Protein AF-A0A1Q9TJ85-F1 (afdb_monomer_lite)

Structure (mmCIF, N/CA/C/O backbone):
data_AF-A0A1Q9TJ85-F1
#
_entry.id   AF-A0A1Q9TJ85-F1
#
loop_
_atom_site.group_PDB
_atom_site.id
_atom_site.type_symbol
_atom_site.label_atom_id
_atom_site.label_alt_id
_atom_site.label_comp_id
_atom_site.label_asym_id
_atom_site.label_entity_id
_atom_site.label_seq_id
_atom_site.pdbx_PDB_ins_code
_atom_site.Cartn_x
_atom_site.Cartn_y
_atom_site.Cartn_z
_atom_site.occupancy
_atom_site.B_iso_or_equiv
_atom_site.auth_seq_id
_atom_site.auth_comp_id
_atom_site.auth_asym_id
_atom_site.auth_atom_id
_atom_site.pdbx_PDB_model_num
ATOM 1 N N . MET A 1 1 ? -17.520 15.013 -7.294 1.00 57.28 1 MET A N 1
ATOM 2 C CA . MET A 1 1 ? -16.166 15.296 -7.819 1.00 57.28 1 MET A CA 1
ATOM 3 C C . MET A 1 1 ? -16.151 15.372 -9.341 1.00 57.28 1 MET A C 1
ATOM 5 O O . MET A 1 1 ? -15.716 16.390 -9.848 1.00 57.28 1 MET A O 1
ATOM 9 N N . GLU A 1 2 ? -16.713 14.413 -10.081 1.00 50.91 2 GLU A N 1
ATOM 10 C CA . GLU A 1 2 ? -16.885 14.548 -11.546 1.00 50.91 2 GLU A CA 1
ATOM 11 C C . GLU A 1 2 ? -17.649 15.824 -11.951 1.00 50.91 2 GLU A C 1
ATOM 13 O O . GLU A 1 2 ? -17.238 16.549 -12.851 1.00 50.91 2 GLU A O 1
ATOM 18 N N . GLU A 1 3 ? -18.708 16.171 -11.211 1.00 53.41 3 GLU A N 1
ATOM 19 C CA . GLU A 1 3 ? -19.457 17.423 -11.408 1.00 53.41 3 GLU A CA 1
ATOM 20 C C . GLU A 1 3 ? -18.626 18.684 -11.096 1.00 53.41 3 GLU A C 1
ATOM 22 O O . GLU A 1 3 ? -18.855 19.736 -11.686 1.00 53.41 3 GLU A O 1
ATOM 27 N N . PHE A 1 4 ? -17.635 18.572 -10.205 1.00 60.12 4 PHE A N 1
ATOM 28 C CA . PHE A 1 4 ? -16.696 19.648 -9.878 1.00 60.12 4 PHE A CA 1
ATOM 29 C C . PHE A 1 4 ? -15.644 19.816 -10.989 1.00 60.12 4 PHE A C 1
ATOM 31 O O . PHE A 1 4 ? -15.415 20.923 -11.469 1.00 60.12 4 PHE A O 1
ATOM 38 N N . LEU A 1 5 ? -15.083 18.711 -11.484 1.00 60.88 5 LEU A N 1
ATOM 39 C CA . LEU A 1 5 ? -14.091 18.712 -12.565 1.00 60.88 5 LEU A CA 1
ATOM 40 C C . LEU A 1 5 ? -14.684 19.228 -13.888 1.00 60.88 5 LEU A C 1
ATOM 42 O O . LEU A 1 5 ? -14.043 20.001 -14.599 1.00 60.88 5 LEU A O 1
ATOM 46 N N . ALA A 1 6 ? -15.953 18.913 -14.162 1.00 58.97 6 ALA A N 1
ATOM 47 C CA . ALA A 1 6 ? -16.688 19.479 -15.291 1.00 58.97 6 ALA A CA 1
ATOM 48 C C . ALA A 1 6 ? -16.891 21.007 -15.181 1.00 58.97 6 ALA A C 1
ATOM 50 O O . ALA A 1 6 ? -16.936 21.696 -16.204 1.00 58.97 6 ALA A O 1
ATOM 51 N N . GLN A 1 7 ? -17.004 21.556 -13.963 1.00 54.91 7 GLN A N 1
ATOM 52 C CA . GLN A 1 7 ? -17.140 23.002 -13.727 1.00 54.91 7 GLN A CA 1
ATOM 53 C C . GLN A 1 7 ? -15.819 23.763 -13.917 1.00 54.91 7 GLN A C 1
ATOM 55 O O . GLN A 1 7 ? -15.848 24.889 -14.413 1.00 54.91 7 GLN A O 1
ATOM 60 N N . GLU A 1 8 ? -14.677 23.130 -13.640 1.00 59.59 8 GLU A N 1
ATOM 61 C CA . GLU A 1 8 ? -13.327 23.669 -13.898 1.00 59.59 8 GLU A CA 1
ATOM 62 C C . GLU A 1 8 ? -12.932 23.645 -15.393 1.00 59.59 8 GLU A C 1
ATOM 64 O O . GLU A 1 8 ? -11.823 24.015 -15.777 1.00 59.59 8 GLU A O 1
ATOM 69 N N . GLY A 1 9 ? -13.840 23.233 -16.287 1.00 57.03 9 GLY A N 1
ATOM 70 C CA . GLY A 1 9 ? -13.596 23.218 -17.732 1.00 57.03 9 GLY A CA 1
ATOM 71 C C . GLY A 1 9 ? -12.706 22.064 -18.205 1.00 57.03 9 GLY A C 1
ATOM 72 O O . GLY A 1 9 ? -12.261 22.069 -19.357 1.00 57.03 9 GLY A O 1
ATOM 73 N N . LEU A 1 10 ? -12.475 21.061 -17.354 1.00 63.91 10 LEU A N 1
ATOM 74 C CA . LEU A 1 10 ? -11.897 19.777 -17.738 1.00 63.91 10 LEU A CA 1
ATOM 75 C C . LEU A 1 10 ? -13.008 18.949 -18.399 1.00 63.91 10 LEU A C 1
ATOM 77 O O . LEU A 1 10 ? -13.763 18.244 -17.744 1.00 63.91 10 LEU A O 1
ATOM 81 N N . ALA A 1 11 ? -13.159 19.107 -19.716 1.00 57.50 11 ALA A N 1
ATOM 82 C CA . ALA A 1 11 ? -14.173 18.406 -20.513 1.00 57.50 11 ALA A CA 1
ATOM 83 C C . ALA A 1 11 ? -13.797 16.948 -20.855 1.00 57.50 11 ALA A C 1
ATOM 85 O O . ALA A 1 11 ? -14.524 16.289 -21.599 1.00 57.50 11 ALA A O 1
ATOM 86 N N . GLU A 1 12 ? -12.646 16.481 -20.372 1.00 70.12 12 GLU A N 1
ATOM 87 C CA . GLU A 1 12 ? -12.143 15.121 -20.562 1.00 70.12 12 GLU A CA 1
ATOM 88 C C . GLU A 1 12 ? -12.640 14.207 -19.435 1.00 70.12 12 GLU A C 1
ATOM 90 O O . GLU A 1 12 ? -12.851 14.652 -18.307 1.00 70.12 12 GLU A O 1
ATOM 95 N N . GLU A 1 13 ? -12.844 12.929 -19.752 1.00 81.19 13 GLU A N 1
ATOM 96 C CA . GLU A 1 13 ? -13.260 11.919 -18.780 1.00 81.19 13 GLU A CA 1
ATOM 97 C C . GLU A 1 13 ? -12.098 11.588 -17.838 1.00 81.19 13 GLU A C 1
ATOM 99 O O . GLU A 1 13 ? -10.958 11.393 -18.267 1.00 81.19 13 GLU A O 1
ATOM 104 N N . VAL A 1 14 ? -12.388 11.547 -16.540 1.00 85.69 14 VAL A N 1
ATOM 105 C CA . VAL A 1 14 ? -11.409 11.184 -15.516 1.00 85.69 14 VAL A CA 1
ATOM 106 C C . VAL A 1 14 ? -11.247 9.672 -15.539 1.00 85.69 14 VAL A C 1
ATOM 108 O O . VAL A 1 14 ? -12.204 8.939 -15.309 1.00 85.69 14 VAL A O 1
ATOM 111 N N . ARG A 1 15 ? -10.029 9.201 -15.798 1.00 89.19 15 ARG A N 1
ATOM 112 C CA . ARG A 1 15 ? -9.692 7.771 -15.830 1.00 89.19 15 ARG A CA 1
ATOM 113 C C . ARG A 1 15 ? -9.386 7.194 -14.458 1.00 89.19 15 ARG A C 1
ATOM 115 O O . ARG A 1 15 ? -9.497 5.988 -14.273 1.00 89.19 15 ARG A O 1
ATOM 122 N N . GLY A 1 16 ? -8.973 8.037 -13.520 1.00 88.44 16 GLY A N 1
ATOM 123 C CA . GLY A 1 16 ? -8.616 7.608 -12.177 1.00 88.44 16 GLY A CA 1
ATOM 124 C C . GLY A 1 16 ? -8.291 8.778 -11.266 1.00 88.44 16 GLY A C 1
ATOM 125 O O . GLY A 1 16 ? -8.032 9.894 -11.723 1.00 88.44 16 GLY A O 1
ATOM 126 N N . LEU A 1 17 ? -8.311 8.498 -9.970 1.00 89.94 17 LEU A N 1
ATOM 127 C CA . LEU A 1 17 ? -7.965 9.429 -8.909 1.00 89.94 17 LEU A CA 1
ATOM 128 C C . LEU A 1 17 ? -6.962 8.739 -7.993 1.00 89.94 17 LEU A C 1
ATOM 130 O O . LEU A 1 17 ? -7.206 7.618 -7.559 1.00 89.94 17 LEU A O 1
ATOM 134 N N . LEU A 1 18 ? -5.840 9.398 -7.723 1.00 91.12 18 LEU A N 1
ATOM 135 C CA . LEU A 1 18 ? -4.752 8.843 -6.927 1.00 91.12 18 LEU A CA 1
ATOM 136 C C . LEU A 1 18 ? -4.413 9.794 -5.772 1.00 91.12 18 LEU A C 1
ATOM 138 O O . LEU A 1 18 ? -4.144 10.975 -6.020 1.00 91.12 18 LEU A O 1
ATOM 142 N N . PRO A 1 19 ? -4.432 9.321 -4.515 1.00 91.44 19 PRO A N 1
ATOM 143 C CA . PRO A 1 19 ? -4.027 10.120 -3.364 1.00 91.44 19 PRO A CA 1
ATOM 144 C C . PRO A 1 19 ? -2.510 10.352 -3.369 1.00 91.44 19 PRO A C 1
ATOM 146 O O . PRO A 1 19 ? -1.731 9.516 -3.823 1.00 91.44 19 PRO A O 1
ATOM 149 N N . THR A 1 20 ? -2.082 11.500 -2.849 1.00 92.56 20 THR A N 1
ATOM 150 C CA . THR A 1 20 ? -0.675 11.901 -2.704 1.00 92.56 20 THR A CA 1
ATOM 151 C C . THR A 1 20 ? -0.479 12.649 -1.386 1.00 92.56 20 THR A C 1
ATOM 153 O O . THR A 1 20 ? -1.444 13.120 -0.782 1.00 92.56 20 THR A O 1
ATOM 156 N N . GLY A 1 21 ? 0.772 12.892 -0.989 1.00 89.00 21 GLY A N 1
ATOM 157 C CA . GLY A 1 21 ? 1.069 13.711 0.192 1.00 89.00 21 GLY A CA 1
ATOM 158 C C . GLY A 1 21 ? 0.683 15.186 0.058 1.00 89.00 21 GLY A C 1
ATOM 159 O O . GLY A 1 21 ? 0.628 15.896 1.059 1.00 89.00 21 GLY A O 1
ATOM 160 N N . ALA A 1 22 ? 0.396 15.661 -1.158 1.00 90.62 22 ALA A N 1
ATOM 161 C CA . ALA A 1 22 ? -0.013 17.040 -1.425 1.00 90.62 22 ALA A CA 1
ATOM 162 C C . ALA A 1 22 ? -1.533 17.210 -1.623 1.00 90.62 22 ALA A C 1
ATOM 164 O O . ALA A 1 22 ? -2.016 18.342 -1.718 1.00 90.62 22 ALA A O 1
ATOM 165 N N . GLY A 1 23 ? -2.292 16.113 -1.674 1.00 90.69 23 GLY A N 1
ATOM 166 C CA . GLY A 1 23 ? -3.711 16.113 -2.020 1.00 90.69 23 GLY A CA 1
ATOM 167 C C . GLY A 1 23 ? -4.052 14.980 -2.979 1.00 90.69 23 GLY A C 1
ATOM 168 O O . GLY A 1 23 ? -3.617 13.848 -2.783 1.00 90.69 23 GLY A O 1
ATOM 169 N N . LEU A 1 24 ? -4.818 15.274 -4.024 1.00 92.12 24 LEU A N 1
ATOM 170 C CA . LEU A 1 24 ? -5.310 14.280 -4.976 1.00 92.12 24 LEU A CA 1
ATOM 171 C C . LEU A 1 24 ? -4.830 14.595 -6.387 1.00 92.12 24 LEU A C 1
ATOM 173 O O . LEU A 1 24 ? -4.777 15.752 -6.800 1.00 92.12 24 LEU A O 1
ATOM 177 N N . VAL A 1 25 ? -4.560 13.551 -7.154 1.00 93.69 25 VAL A N 1
ATOM 178 C CA . VAL A 1 25 ? -4.231 13.643 -8.568 1.00 93.69 25 VAL A CA 1
ATOM 179 C C . VAL A 1 25 ? -5.318 12.982 -9.404 1.00 93.69 25 VAL A C 1
ATOM 181 O O . VAL A 1 25 ? -5.643 11.817 -9.200 1.00 93.69 25 VAL A O 1
ATOM 184 N N . ALA A 1 26 ? -5.853 13.722 -10.371 1.00 93.12 26 ALA A N 1
ATOM 185 C CA . ALA A 1 26 ? -6.772 13.221 -11.380 1.00 93.12 26 ALA A CA 1
ATOM 186 C C . ALA A 1 26 ? -6.033 12.867 -12.674 1.00 93.12 26 ALA A C 1
ATOM 188 O O . ALA A 1 26 ? -5.272 13.676 -13.220 1.00 93.12 26 ALA A O 1
ATOM 189 N N . LEU A 1 27 ? -6.286 11.654 -13.162 1.00 93.25 27 LEU A N 1
ATOM 190 C CA . LEU A 1 27 ? -5.728 11.111 -14.392 1.00 93.25 27 LEU A CA 1
ATOM 191 C C . LEU A 1 27 ? -6.700 11.304 -15.560 1.00 93.25 27 LEU A C 1
ATOM 193 O O . LEU A 1 27 ? -7.864 10.919 -15.479 1.00 93.25 27 LEU A O 1
ATOM 197 N N . PHE A 1 28 ? -6.184 11.831 -16.664 1.00 93.00 28 PHE A N 1
ATOM 198 C CA . PHE A 1 28 ? -6.848 11.936 -17.961 1.00 93.00 28 PHE A CA 1
ATOM 199 C C . PHE A 1 28 ? -5.997 11.241 -19.034 1.00 93.00 28 PHE A C 1
ATOM 201 O O . PHE A 1 28 ? -4.861 10.850 -18.769 1.00 93.00 28 PHE A O 1
ATOM 208 N N . ASP A 1 29 ? -6.513 11.131 -20.261 1.00 91.81 29 ASP A N 1
ATOM 209 C CA . ASP A 1 29 ? -5.808 10.456 -21.361 1.00 91.81 29 ASP A CA 1
ATOM 210 C C . ASP A 1 29 ? -4.413 11.030 -21.643 1.00 91.81 29 ASP A C 1
ATOM 212 O O . ASP A 1 29 ? -3.491 10.273 -21.907 1.00 91.81 29 ASP A O 1
ATOM 216 N N . GLU A 1 30 ? -4.221 12.349 -21.586 1.00 93.06 30 GLU A N 1
ATOM 217 C CA . GLU A 1 30 ? -2.942 12.993 -21.950 1.00 93.06 30 GLU A CA 1
ATOM 218 C C . GLU A 1 30 ? -2.428 13.966 -20.878 1.00 93.06 30 GLU A C 1
ATOM 220 O O . GLU A 1 30 ? -1.513 14.767 -21.109 1.00 93.06 30 GLU A O 1
ATOM 225 N N . GLN A 1 31 ? -3.047 13.970 -19.700 1.00 94.44 31 GLN A N 1
ATOM 226 C CA . GLN A 1 31 ? -2.675 14.895 -18.642 1.00 94.44 31 GLN A CA 1
ATOM 227 C C . GLN A 1 31 ? -2.971 14.356 -17.250 1.00 94.44 31 GLN A C 1
ATOM 229 O O . GLN A 1 31 ? -3.840 13.516 -17.033 1.00 94.44 31 GLN A O 1
ATOM 234 N N . VAL A 1 32 ? -2.231 14.912 -16.304 1.00 95.00 32 VAL A N 1
ATOM 235 C CA . VAL A 1 32 ? -2.365 14.685 -14.875 1.00 95.00 32 VAL A CA 1
ATOM 236 C C . VAL A 1 32 ? -2.609 16.042 -14.230 1.00 95.00 32 VAL A C 1
ATOM 238 O O . VAL A 1 32 ? -1.867 16.993 -14.498 1.00 95.00 32 VAL A O 1
ATOM 241 N N . VAL A 1 33 ? -3.656 16.153 -13.416 1.00 94.81 33 VAL A N 1
ATOM 242 C CA . VAL A 1 33 ? -4.046 17.404 -12.750 1.00 94.81 33 VAL A CA 1
ATOM 243 C C . VAL A 1 33 ? -4.087 17.176 -11.247 1.00 94.81 33 VAL A C 1
ATOM 245 O O . VAL A 1 33 ? -4.708 16.221 -10.793 1.00 94.81 33 VAL A O 1
ATOM 248 N N . SER A 1 34 ? -3.427 18.040 -10.483 1.00 95.00 34 SER A N 1
ATOM 249 C CA . SER A 1 34 ? -3.374 17.949 -9.024 1.00 95.00 34 SER A CA 1
ATOM 250 C C . SER A 1 34 ? -4.284 18.970 -8.359 1.00 95.00 34 SER A C 1
ATOM 252 O O . SER A 1 34 ? -4.386 20.114 -8.807 1.00 95.00 34 SER A O 1
ATOM 254 N N . PHE A 1 35 ? -4.900 18.548 -7.261 1.00 92.00 35 PHE A N 1
ATOM 255 C CA . PHE A 1 35 ? -5.757 19.335 -6.389 1.00 92.00 35 PHE A CA 1
ATOM 256 C C . PHE A 1 35 ? -5.213 19.259 -4.965 1.00 92.00 35 PHE A C 1
ATOM 258 O O . PHE A 1 35 ? -4.855 18.181 -4.482 1.00 92.00 35 PHE A O 1
ATOM 265 N N . GLY A 1 36 ? -5.141 20.404 -4.289 1.00 88.00 36 GLY A N 1
ATOM 266 C CA . GLY A 1 36 ? -4.641 20.460 -2.918 1.00 88.00 36 GLY A CA 1
ATOM 267 C C . GLY A 1 36 ? -5.590 19.775 -1.931 1.00 88.00 36 GLY A C 1
ATOM 268 O O . GLY A 1 36 ? -6.803 19.805 -2.102 1.00 88.00 36 GLY A O 1
ATOM 269 N N . ALA A 1 37 ? -5.060 19.217 -0.841 1.00 79.25 37 ALA A N 1
ATOM 270 C CA . ALA A 1 37 ? -5.896 18.599 0.199 1.00 79.25 37 ALA A CA 1
ATOM 271 C C . ALA A 1 37 ? -6.905 19.580 0.840 1.00 79.25 37 ALA A C 1
ATOM 273 O O . ALA A 1 37 ? -7.995 19.185 1.243 1.00 79.25 37 ALA A O 1
ATOM 274 N N . GLU A 1 38 ? -6.543 20.865 0.923 1.00 79.31 38 GLU A N 1
ATOM 275 C CA . GLU A 1 38 ? -7.362 21.918 1.544 1.00 79.31 38 GLU A CA 1
ATOM 276 C C . GLU A 1 38 ? -8.112 22.796 0.531 1.00 79.31 38 GLU A C 1
ATOM 278 O O . GLU A 1 38 ? -8.911 23.648 0.922 1.00 79.31 38 GLU A O 1
ATOM 283 N N . SER A 1 39 ? -7.844 22.632 -0.767 1.00 75.94 39 SER A N 1
ATOM 284 C CA . SER A 1 39 ? -8.410 23.476 -1.816 1.00 75.94 39 SER A CA 1
ATOM 285 C C . SER A 1 39 ? -8.873 22.629 -2.984 1.00 75.94 39 SER A C 1
ATOM 287 O O . SER A 1 39 ? -8.112 21.848 -3.543 1.00 75.94 39 SER A O 1
ATOM 289 N N . SER A 1 40 ? -10.111 22.855 -3.407 1.00 75.62 40 SER A N 1
ATOM 290 C CA . SER A 1 40 ? -10.624 22.268 -4.637 1.00 75.62 40 SER A CA 1
ATOM 291 C C . SER A 1 40 ? -10.019 22.914 -5.893 1.00 75.62 40 SER A C 1
ATOM 293 O O . SER A 1 40 ? -10.283 22.451 -6.990 1.00 75.62 40 SER A O 1
ATOM 295 N N . GLU A 1 41 ? -9.225 23.980 -5.777 1.00 85.50 41 GLU A N 1
ATOM 296 C CA . GLU A 1 41 ? -8.590 24.628 -6.930 1.00 85.50 41 GLU A CA 1
ATOM 297 C C . GLU A 1 41 ? -7.447 23.773 -7.513 1.00 85.50 41 GLU A C 1
ATOM 299 O O . GLU A 1 41 ? -6.713 23.108 -6.776 1.00 85.50 41 GLU A O 1
ATOM 304 N N . GLU A 1 42 ? -7.277 23.818 -8.843 1.00 91.31 42 GLU A N 1
ATOM 305 C CA . GLU A 1 42 ? -6.131 23.203 -9.531 1.00 91.31 42 GLU A CA 1
ATOM 306 C C . GLU A 1 42 ? -4.820 23.757 -8.951 1.00 91.31 42 GLU A C 1
ATOM 308 O O . GLU A 1 42 ? -4.539 24.955 -9.034 1.00 91.31 42 GLU A O 1
ATOM 313 N N . ALA A 1 43 ? -3.999 22.871 -8.387 1.00 93.12 43 ALA A N 1
ATOM 314 C CA . ALA A 1 43 ? -2.681 23.209 -7.867 1.00 93.12 43 ALA A CA 1
ATOM 315 C C . ALA A 1 43 ? -1.641 23.255 -8.994 1.00 93.12 43 ALA A C 1
ATOM 317 O O . ALA A 1 43 ? -0.865 24.208 -9.102 1.00 93.12 43 ALA A O 1
ATOM 318 N N . TRP A 1 44 ? -1.629 22.226 -9.845 1.00 95.94 44 TRP A N 1
ATOM 319 C CA . TRP A 1 44 ? -0.752 22.137 -11.009 1.00 95.94 44 TRP A CA 1
ATOM 320 C C . TRP A 1 44 ? -1.274 21.132 -12.039 1.00 95.94 44 TRP A C 1
ATOM 322 O O . TRP A 1 44 ? -2.145 20.305 -11.765 1.00 95.94 44 TRP A O 1
ATOM 332 N N . ARG A 1 45 ? -0.681 21.187 -13.234 1.00 95.31 45 ARG A N 1
ATOM 333 C CA . ARG A 1 45 ? -0.986 20.305 -14.361 1.00 95.31 45 ARG A CA 1
ATOM 334 C C . ARG A 1 45 ? 0.273 19.869 -15.090 1.00 95.31 45 ARG A C 1
ATOM 336 O O . ARG A 1 45 ? 1.110 20.698 -15.449 1.00 95.31 45 ARG A O 1
ATOM 343 N N . PHE A 1 46 ? 0.333 18.584 -15.409 1.00 96.06 46 PHE A N 1
ATOM 344 C CA . PHE A 1 46 ? 1.307 17.995 -16.317 1.00 96.06 46 PHE A CA 1
ATOM 345 C C . PHE A 1 46 ? 0.596 17.485 -17.571 1.00 96.06 46 PHE A C 1
ATOM 347 O O . PHE A 1 46 ? -0.406 16.785 -17.474 1.00 96.06 46 PHE A O 1
ATOM 354 N N . ARG A 1 47 ? 1.115 17.826 -18.754 1.00 95.25 47 ARG A N 1
ATOM 355 C CA . ARG A 1 47 ? 0.630 17.303 -20.038 1.00 95.25 47 ARG A CA 1
ATOM 356 C C . ARG A 1 47 ? 1.729 16.460 -20.670 1.00 95.25 47 ARG A C 1
ATOM 358 O O . ARG A 1 47 ? 2.828 16.971 -20.901 1.00 95.25 47 ARG A O 1
ATOM 365 N N . SER A 1 48 ? 1.433 15.193 -20.933 1.00 92.62 48 SER A N 1
ATOM 366 C CA . SER A 1 48 ? 2.343 14.282 -21.624 1.00 92.62 48 SER A CA 1
ATOM 367 C C . SER A 1 48 ? 2.375 14.584 -23.124 1.00 92.62 48 SER A C 1
ATOM 369 O O . SER A 1 48 ? 1.548 15.312 -23.671 1.00 92.62 48 SER A O 1
ATOM 371 N N . ASN A 1 49 ? 3.366 14.020 -23.817 1.00 89.69 49 ASN A N 1
ATOM 372 C CA . ASN A 1 49 ? 3.484 14.132 -25.276 1.00 89.69 49 ASN A CA 1
ATOM 373 C C . ASN A 1 49 ? 2.700 13.035 -26.028 1.00 89.69 49 ASN A C 1
ATOM 375 O O . ASN A 1 49 ? 2.945 12.812 -27.214 1.00 89.69 49 ASN A O 1
ATOM 379 N N . GLY A 1 50 ? 1.814 12.322 -25.335 1.00 89.94 50 GLY A N 1
ATOM 380 C CA . GLY A 1 50 ? 1.017 11.214 -25.854 1.00 89.94 50 GLY A CA 1
ATOM 381 C C . GLY A 1 50 ? 0.154 10.590 -24.758 1.00 89.94 50 GLY A C 1
ATOM 382 O O . GLY A 1 50 ? 0.161 11.085 -23.629 1.00 89.94 50 GLY A O 1
ATOM 383 N N . GLU A 1 51 ? -0.567 9.519 -25.084 1.00 91.56 51 GLU A N 1
ATOM 384 C CA . GLU A 1 51 ? -1.512 8.882 -24.160 1.00 91.56 51 GLU A CA 1
ATOM 385 C C . GLU A 1 51 ? -0.787 8.334 -22.925 1.00 91.56 51 GLU A C 1
ATOM 387 O O . GLU A 1 51 ? 0.203 7.609 -23.047 1.00 91.56 51 GLU A O 1
ATOM 392 N N . ILE A 1 52 ? -1.274 8.677 -21.737 1.00 92.75 52 ILE A N 1
ATOM 393 C CA . ILE A 1 52 ? -0.826 8.125 -20.467 1.00 92.75 52 ILE A CA 1
ATOM 394 C C . ILE A 1 52 ? -1.335 6.692 -20.379 1.00 92.75 52 ILE A C 1
ATOM 396 O O . ILE A 1 52 ? -2.537 6.433 -20.327 1.00 92.75 52 ILE A O 1
ATOM 400 N N . SER A 1 53 ? -0.396 5.754 -20.374 1.00 90.19 53 SER A N 1
ATOM 401 C CA . SER A 1 53 ? -0.697 4.332 -20.283 1.00 90.19 53 SER A CA 1
ATOM 402 C C . SER A 1 53 ? -0.908 3.890 -18.843 1.00 90.19 53 SER A C 1
ATOM 404 O O . SER A 1 53 ? -1.743 3.022 -18.603 1.00 90.19 53 SER A O 1
ATOM 406 N N . ASP A 1 54 ? -0.144 4.460 -17.909 1.00 91.00 54 ASP A N 1
ATOM 407 C CA . ASP A 1 54 ? -0.135 4.035 -16.512 1.00 91.00 54 ASP A CA 1
ATOM 408 C C . ASP A 1 54 ? 0.464 5.117 -15.591 1.00 91.00 54 ASP A C 1
ATOM 410 O O . ASP A 1 54 ? 1.291 5.933 -16.024 1.00 91.00 54 ASP A O 1
ATOM 414 N N . VAL A 1 55 ? 0.049 5.125 -14.322 1.00 92.69 55 VAL A N 1
ATOM 415 C CA . VAL A 1 55 ? 0.515 6.059 -13.286 1.00 92.69 55 VAL A CA 1
ATOM 416 C C . VAL A 1 55 ? 0.674 5.338 -11.950 1.00 92.69 55 VAL A C 1
ATOM 418 O O . VAL A 1 55 ? -0.210 4.605 -11.526 1.00 92.69 55 VAL A O 1
ATOM 421 N N . SER A 1 56 ? 1.773 5.614 -11.249 1.00 91.88 56 SER A N 1
ATOM 422 C CA . SER A 1 56 ? 2.014 5.151 -9.878 1.00 91.88 56 SER A CA 1
ATOM 423 C C . SER A 1 56 ? 2.397 6.325 -8.986 1.00 91.88 56 SER A C 1
ATOM 425 O O . SER A 1 56 ? 3.151 7.206 -9.396 1.00 91.88 56 SER A O 1
ATOM 427 N N . VAL A 1 57 ? 1.917 6.316 -7.745 1.00 92.00 57 VAL A N 1
ATOM 428 C CA . VAL A 1 57 ? 2.369 7.232 -6.688 1.00 92.00 57 VAL A CA 1
ATOM 429 C C . VAL A 1 57 ? 3.356 6.488 -5.789 1.00 92.00 57 VAL A C 1
ATOM 431 O O . VAL A 1 57 ? 3.170 5.300 -5.530 1.00 92.00 57 VAL A O 1
ATOM 434 N N . SER A 1 58 ? 4.426 7.149 -5.342 1.00 91.56 58 SER A N 1
ATOM 435 C CA . SER A 1 58 ? 5.346 6.561 -4.363 1.00 91.56 58 SER A CA 1
ATOM 436 C C . SER A 1 58 ? 4.652 6.336 -3.019 1.00 91.56 58 SER A C 1
ATOM 438 O O . SER A 1 58 ? 3.720 7.048 -2.661 1.00 91.56 58 SER A O 1
ATOM 440 N N . SER A 1 59 ? 5.124 5.373 -2.225 1.00 89.25 59 SER A N 1
ATOM 441 C CA . SER A 1 59 ? 4.491 5.045 -0.935 1.00 89.25 59 SER A CA 1
ATOM 442 C C . SER A 1 59 ? 4.463 6.201 0.073 1.00 89.25 59 SER A C 1
ATOM 444 O O . SER A 1 59 ? 3.645 6.204 0.985 1.00 89.25 59 SER A O 1
ATOM 446 N N . ASP A 1 60 ? 5.398 7.148 -0.049 1.00 89.75 60 ASP A N 1
ATOM 447 C CA . ASP A 1 60 ? 5.448 8.381 0.747 1.00 89.75 60 ASP A CA 1
ATOM 448 C C . ASP A 1 60 ? 4.574 9.507 0.165 1.00 89.75 60 ASP A C 1
ATOM 450 O O . ASP A 1 60 ? 4.431 10.562 0.776 1.00 89.75 60 ASP A O 1
ATOM 454 N N . GLY A 1 61 ? 3.969 9.296 -1.006 1.00 91.69 61 GLY A N 1
ATOM 455 C CA . GLY A 1 61 ? 3.116 10.261 -1.690 1.00 91.69 61 GLY A CA 1
ATOM 456 C C . GLY A 1 61 ? 3.844 11.497 -2.214 1.00 91.69 61 GLY A C 1
ATOM 457 O O . GLY A 1 61 ? 3.173 12.435 -2.643 1.00 91.69 61 GLY A O 1
ATOM 458 N N . GLU A 1 62 ? 5.180 11.540 -2.165 1.00 93.38 62 GLU A N 1
ATOM 459 C CA . GLU A 1 62 ? 5.965 12.716 -2.563 1.00 93.38 62 GLU A CA 1
ATOM 460 C C . GLU A 1 62 ? 6.210 12.783 -4.074 1.00 93.38 62 GLU A C 1
ATOM 462 O O . GLU A 1 62 ? 6.452 13.868 -4.612 1.00 93.38 62 GLU A O 1
ATOM 467 N N . THR A 1 63 ? 6.143 11.647 -4.771 1.00 94.38 63 THR A N 1
ATOM 468 C CA . THR A 1 63 ? 6.436 11.564 -6.204 1.00 94.38 63 THR A CA 1
ATOM 469 C C . THR A 1 63 ? 5.405 10.749 -6.973 1.00 94.38 63 THR A C 1
ATOM 471 O O . THR A 1 63 ? 4.760 9.848 -6.438 1.00 94.38 63 THR A O 1
ATOM 474 N N . ILE A 1 64 ? 5.249 11.084 -8.253 1.00 95.00 64 ILE A N 1
ATOM 475 C CA . ILE A 1 64 ? 4.304 10.441 -9.168 1.00 95.00 64 ILE A CA 1
ATOM 476 C C . ILE A 1 64 ? 5.067 10.018 -10.417 1.00 95.00 64 ILE A C 1
ATOM 478 O O . ILE A 1 64 ? 5.659 10.862 -11.089 1.00 95.00 64 ILE A O 1
ATOM 482 N N . LEU A 1 65 ? 5.037 8.733 -10.753 1.00 94.75 65 LEU A N 1
ATOM 483 C CA . LEU A 1 65 ? 5.578 8.197 -11.994 1.00 94.75 65 LEU A CA 1
ATOM 484 C C . LEU A 1 65 ? 4.465 8.106 -13.027 1.00 94.75 65 LEU A C 1
ATOM 486 O O . LEU A 1 65 ? 3.494 7.380 -12.845 1.00 94.75 65 LEU A O 1
ATOM 490 N N . VAL A 1 66 ? 4.638 8.830 -14.124 1.00 94.69 66 VAL A N 1
ATOM 491 C CA . VAL A 1 66 ? 3.729 8.835 -15.268 1.00 94.69 66 VAL A CA 1
ATOM 492 C C . VAL A 1 66 ? 4.413 8.138 -16.433 1.00 94.69 66 VAL A C 1
ATOM 494 O O . VAL A 1 66 ? 5.479 8.576 -16.877 1.00 94.69 66 VAL A O 1
ATOM 497 N N . GLN A 1 67 ? 3.788 7.086 -16.956 1.00 93.00 67 GLN A N 1
ATOM 498 C CA . GLN A 1 67 ? 4.198 6.421 -18.188 1.00 93.00 67 GLN A CA 1
ATOM 499 C C . GLN A 1 67 ? 3.247 6.806 -19.320 1.00 93.00 67 GLN A C 1
ATOM 501 O O . GLN A 1 67 ? 2.030 6.772 -19.164 1.00 93.00 67 GLN A O 1
ATOM 506 N N . TYR A 1 68 ? 3.797 7.184 -20.470 1.00 92.44 68 TYR A N 1
ATOM 507 C CA . TYR A 1 68 ? 3.005 7.605 -21.623 1.00 92.44 68 TYR A CA 1
ATOM 508 C C . TYR A 1 68 ? 3.592 7.096 -22.936 1.00 92.44 68 TYR A C 1
ATOM 510 O O . TYR A 1 68 ? 4.807 6.975 -23.088 1.00 92.44 68 TYR A O 1
ATOM 518 N N . VAL A 1 69 ? 2.732 6.820 -23.911 1.00 90.25 69 VAL A N 1
ATOM 519 C CA . VAL A 1 69 ? 3.100 6.294 -25.227 1.00 90.25 69 VAL A CA 1
ATOM 520 C C . VAL A 1 69 ? 3.076 7.417 -26.257 1.00 90.25 69 VAL A C 1
ATOM 522 O O . VAL A 1 69 ? 2.088 8.123 -26.429 1.00 90.25 69 VAL A O 1
ATOM 525 N N . MET A 1 70 ? 4.180 7.572 -26.982 1.00 86.31 70 MET A N 1
ATOM 526 C CA . MET A 1 70 ? 4.312 8.499 -28.101 1.00 86.31 70 MET A CA 1
ATOM 527 C C . MET A 1 70 ? 4.318 7.711 -29.413 1.00 86.31 70 MET A C 1
ATOM 529 O O . MET A 1 70 ? 5.312 7.067 -29.764 1.00 86.31 70 MET A O 1
ATOM 533 N N . GLY A 1 71 ? 3.220 7.792 -30.162 1.00 76.12 71 GLY A N 1
ATOM 534 C CA . GLY A 1 71 ? 3.106 7.151 -31.471 1.00 76.12 71 GLY A CA 1
ATOM 535 C C . GLY A 1 71 ? 3.874 7.914 -32.554 1.00 76.12 71 GLY A C 1
ATOM 536 O O . GLY A 1 71 ? 3.534 9.050 -32.887 1.00 76.12 71 GLY A O 1
ATOM 537 N N . PHE A 1 72 ? 4.876 7.279 -33.171 1.00 68.31 72 PHE A N 1
ATOM 538 C CA . PHE A 1 72 ? 5.615 7.821 -34.322 1.00 68.31 72 PHE A CA 1
ATOM 539 C C . PHE A 1 72 ? 5.453 6.938 -35.572 1.00 68.31 72 PHE A C 1
ATOM 541 O O . PHE A 1 72 ? 6.420 6.587 -36.252 1.00 68.31 72 PHE A O 1
ATOM 548 N N . GLY A 1 73 ? 4.211 6.589 -35.919 1.00 71.06 73 GLY A N 1
ATOM 549 C CA . GLY A 1 73 ? 3.918 5.756 -37.088 1.00 71.06 73 GLY A CA 1
ATOM 550 C C . GLY A 1 73 ? 4.177 4.270 -36.801 1.00 71.06 73 GLY A C 1
ATOM 551 O O . GLY A 1 73 ? 3.531 3.739 -35.911 1.00 71.06 73 GLY A O 1
ATOM 552 N N . PRO A 1 74 ? 5.059 3.559 -37.535 1.00 70.88 74 PRO A N 1
ATOM 553 C CA . PRO A 1 74 ? 5.305 2.128 -37.311 1.00 70.88 74 PRO A CA 1
ATOM 554 C C . PRO A 1 74 ? 6.209 1.826 -36.101 1.00 70.88 74 PRO A C 1
ATOM 556 O O . PRO A 1 74 ? 6.578 0.669 -35.902 1.00 70.88 74 PRO A O 1
ATOM 559 N N . TRP A 1 75 ? 6.619 2.847 -35.343 1.00 72.62 75 TRP A N 1
ATOM 560 C CA . TRP A 1 75 ? 7.460 2.705 -34.159 1.00 72.62 75 TRP A CA 1
ATOM 561 C C . TRP A 1 75 ? 6.821 3.429 -32.986 1.00 72.62 75 TRP A C 1
ATOM 563 O O . TRP A 1 75 ? 6.568 4.635 -33.068 1.00 72.62 75 TRP A O 1
ATOM 573 N N . ASP A 1 76 ? 6.646 2.699 -31.894 1.00 79.75 76 ASP A N 1
ATOM 574 C CA . ASP A 1 76 ? 6.237 3.268 -30.623 1.00 79.75 76 ASP A CA 1
ATOM 575 C C . ASP A 1 76 ? 7.473 3.626 -29.793 1.00 79.75 76 ASP A C 1
ATOM 577 O O . ASP A 1 76 ? 8.517 2.955 -29.819 1.00 79.75 76 ASP A O 1
ATOM 581 N N . ARG A 1 77 ? 7.362 4.751 -29.095 1.00 85.75 77 ARG A N 1
ATOM 582 C CA . ARG A 1 77 ? 8.227 5.118 -27.980 1.00 85.75 77 ARG A CA 1
ATOM 583 C C . ARG A 1 77 ? 7.355 5.227 -26.750 1.00 85.75 77 ARG A C 1
ATOM 585 O O . ARG A 1 77 ? 6.213 5.667 -26.859 1.00 85.75 77 ARG A O 1
ATOM 592 N N . TYR A 1 78 ? 7.918 4.945 -25.592 1.00 87.94 78 TYR A N 1
ATOM 593 C CA . TYR A 1 78 ? 7.298 5.336 -24.337 1.00 87.94 78 TYR A CA 1
ATOM 594 C C . TYR A 1 78 ? 8.207 6.301 -23.591 1.00 87.94 78 TYR A C 1
ATOM 596 O O . TYR A 1 78 ? 9.434 6.247 -23.693 1.00 87.94 78 TYR A O 1
ATOM 604 N N . GLY A 1 79 ? 7.576 7.232 -22.897 1.00 89.75 79 GLY A N 1
ATOM 605 C CA . GLY A 1 79 ? 8.212 8.147 -21.976 1.00 89.75 79 GLY A CA 1
ATOM 606 C C . GLY A 1 79 ? 7.818 7.802 -20.552 1.00 89.75 79 GLY A C 1
ATOM 607 O O . GLY A 1 79 ? 6.718 7.314 -20.293 1.00 89.75 79 GLY A O 1
ATOM 608 N N . MET A 1 80 ? 8.733 8.071 -19.636 1.00 92.06 80 MET A N 1
ATOM 609 C CA . MET A 1 80 ? 8.495 8.059 -18.203 1.00 92.06 80 MET A CA 1
ATOM 610 C C . MET A 1 80 ? 8.862 9.430 -17.653 1.00 92.06 80 MET A C 1
ATOM 612 O O . MET A 1 80 ? 9.868 10.019 -18.061 1.00 92.06 80 MET A O 1
ATOM 616 N N . ALA A 1 81 ? 8.045 9.950 -16.747 1.00 94.19 81 ALA A N 1
ATOM 617 C CA . ALA A 1 81 ? 8.328 11.171 -16.010 1.00 94.19 81 ALA A CA 1
ATOM 618 C C . ALA A 1 81 ? 7.996 10.967 -14.534 1.00 94.19 81 ALA A C 1
ATOM 620 O O . ALA A 1 81 ? 6.897 10.529 -14.208 1.00 94.19 81 ALA A O 1
ATOM 621 N N . VAL A 1 82 ? 8.935 11.315 -13.661 1.00 95.50 82 VAL A N 1
ATOM 622 C CA . VAL A 1 82 ? 8.721 11.414 -12.219 1.00 95.50 82 VAL A CA 1
ATOM 623 C C . VAL A 1 82 ? 8.446 12.872 -11.894 1.00 95.50 82 VAL A C 1
ATOM 625 O O . VAL A 1 82 ? 9.256 13.750 -12.204 1.00 95.50 82 VAL A O 1
ATOM 628 N N . LEU A 1 83 ? 7.291 13.134 -11.298 1.00 96.50 83 LEU A N 1
ATOM 629 C CA . LEU A 1 83 ? 6.817 14.457 -10.911 1.00 96.50 83 LEU A CA 1
ATOM 630 C C . LEU A 1 83 ? 6.895 14.605 -9.389 1.00 96.50 83 LEU A C 1
ATOM 632 O O . LEU A 1 83 ? 6.552 13.669 -8.672 1.00 96.50 83 LEU A O 1
ATOM 636 N N . ASP A 1 84 ? 7.301 15.775 -8.895 1.00 95.75 84 ASP A N 1
ATOM 637 C CA . ASP A 1 84 ? 7.109 16.153 -7.487 1.00 95.75 84 ASP A CA 1
ATOM 638 C C . ASP A 1 84 ? 5.613 16.404 -7.261 1.00 95.75 84 ASP A C 1
ATOM 640 O O . ASP A 1 84 ? 5.004 17.228 -7.949 1.00 95.75 84 ASP A O 1
ATOM 644 N N . ALA A 1 85 ? 5.002 15.686 -6.319 1.00 94.81 85 ALA A N 1
ATOM 645 C CA . ALA A 1 85 ? 3.558 15.735 -6.105 1.00 94.81 85 ALA A CA 1
ATOM 646 C C . ALA A 1 85 ? 3.059 17.125 -5.671 1.00 94.81 85 ALA A C 1
ATOM 648 O O . ALA A 1 85 ? 1.888 17.455 -5.874 1.00 94.81 85 ALA A O 1
ATOM 649 N N . ARG A 1 86 ? 3.930 17.971 -5.104 1.00 94.25 86 ARG A N 1
ATOM 650 C CA . ARG A 1 86 ? 3.546 19.288 -4.570 1.00 94.25 86 ARG A CA 1
ATOM 651 C C . ARG A 1 86 ? 3.416 20.353 -5.645 1.00 94.25 86 ARG A C 1
ATOM 653 O O . ARG A 1 86 ? 2.544 21.209 -5.536 1.00 94.25 86 ARG A O 1
ATOM 660 N N . ASP A 1 87 ? 4.295 20.339 -6.643 1.00 95.06 87 ASP A N 1
ATOM 661 C CA . ASP A 1 87 ? 4.380 21.408 -7.647 1.00 95.06 87 ASP A CA 1
ATOM 662 C C . ASP A 1 87 ? 4.354 20.918 -9.105 1.00 95.06 87 ASP A C 1
ATOM 664 O O . ASP A 1 87 ? 4.375 21.734 -10.029 1.00 95.06 87 ASP A O 1
ATOM 668 N N . GLY A 1 88 ? 4.290 19.603 -9.331 1.00 95.62 88 GLY A N 1
ATOM 669 C CA . GLY A 1 88 ? 4.237 18.996 -10.659 1.00 95.62 88 GLY A CA 1
ATOM 670 C C . GLY A 1 88 ? 5.548 19.103 -11.436 1.00 95.62 88 GLY A C 1
ATOM 671 O O . GLY A 1 88 ? 5.585 18.814 -12.636 1.00 95.62 88 GLY A O 1
ATOM 672 N N . ARG A 1 89 ? 6.642 19.541 -10.800 1.00 96.50 89 ARG A N 1
ATOM 673 C CA . ARG A 1 89 ? 7.945 19.659 -11.453 1.00 96.50 89 ARG A CA 1
ATOM 674 C C . ARG A 1 89 ? 8.469 18.273 -11.808 1.00 96.50 89 ARG A C 1
ATOM 676 O O . ARG A 1 89 ? 8.558 17.397 -10.955 1.00 96.50 89 ARG A O 1
ATOM 683 N N . ILE A 1 90 ? 8.929 18.122 -13.048 1.00 95.56 90 ILE A N 1
ATOM 684 C CA . ILE A 1 90 ? 9.658 16.926 -13.480 1.00 95.56 90 ILE A CA 1
ATOM 685 C C . ILE A 1 90 ? 10.968 16.844 -12.684 1.00 95.56 90 ILE A C 1
ATOM 687 O O . ILE A 1 90 ? 11.847 17.706 -12.807 1.00 95.56 90 ILE A O 1
ATOM 691 N N . VAL A 1 91 ? 11.071 15.826 -11.838 1.00 94.00 91 VAL A N 1
ATOM 692 C CA . VAL A 1 91 ? 12.282 15.455 -11.102 1.00 94.00 91 VAL A CA 1
ATOM 693 C C . VAL A 1 91 ? 13.216 14.700 -12.033 1.00 94.00 91 VAL A C 1
ATOM 695 O O . VAL A 1 91 ? 14.396 15.031 -12.129 1.00 94.00 91 VAL A O 1
ATOM 698 N N . GLU A 1 92 ? 12.653 13.750 -12.773 1.00 90.88 92 GLU A N 1
ATOM 699 C CA . GLU A 1 92 ? 13.383 12.861 -13.659 1.00 90.88 92 GLU A CA 1
ATOM 700 C C . GLU A 1 92 ? 12.505 12.450 -14.837 1.00 90.88 92 GLU A C 1
ATOM 702 O O . GLU A 1 92 ? 11.279 12.415 -14.739 1.00 90.88 92 GLU A O 1
ATOM 707 N N . SER A 1 93 ? 13.117 12.171 -15.983 1.00 91.50 93 SER A N 1
ATOM 708 C CA . SER A 1 93 ? 12.382 11.676 -17.141 1.00 91.50 93 SER A CA 1
ATOM 709 C C . SER A 1 93 ? 13.293 10.932 -18.094 1.00 91.50 93 SER A C 1
ATOM 711 O O . SER A 1 93 ? 14.426 11.362 -18.320 1.00 91.50 93 SER A O 1
ATOM 713 N N . ASN A 1 94 ? 12.750 9.909 -18.737 1.00 90.25 94 ASN A N 1
ATOM 714 C CA . ASN A 1 94 ? 13.429 9.146 -19.770 1.00 90.25 94 ASN A CA 1
ATOM 715 C C . ASN A 1 94 ? 12.465 8.831 -20.917 1.00 90.25 94 ASN A C 1
ATOM 717 O O . ASN A 1 94 ? 11.250 8.810 -20.735 1.00 90.25 94 ASN A O 1
ATOM 721 N N . ASN A 1 95 ? 13.010 8.600 -22.108 1.00 88.81 95 ASN A N 1
ATOM 722 C CA . ASN A 1 95 ? 12.261 8.133 -23.264 1.00 88.81 95 ASN A CA 1
ATOM 723 C C . ASN A 1 95 ? 12.974 6.935 -23.877 1.00 88.81 95 ASN A C 1
ATOM 725 O O . ASN A 1 95 ? 14.130 7.033 -24.294 1.00 88.81 95 ASN A O 1
ATOM 729 N N . GLU A 1 96 ? 12.246 5.840 -24.022 1.00 84.12 96 GLU A N 1
ATOM 730 C CA . GLU A 1 96 ? 12.762 4.581 -24.533 1.00 84.12 96 GLU A CA 1
ATOM 731 C C . GLU A 1 96 ? 12.026 4.169 -25.811 1.00 84.12 96 GLU A C 1
ATOM 733 O O . GLU A 1 96 ? 10.905 4.594 -26.109 1.00 84.12 96 GLU A O 1
ATOM 738 N N . TRP A 1 97 ? 12.709 3.367 -26.623 1.00 82.50 97 TRP A N 1
ATOM 739 C CA . TRP A 1 97 ? 12.129 2.791 -27.829 1.00 82.50 97 TRP A CA 1
ATOM 740 C C . TRP A 1 97 ? 11.468 1.456 -27.514 1.00 82.50 97 TRP A C 1
ATOM 742 O O . TRP A 1 97 ? 12.057 0.631 -26.822 1.00 82.50 97 TRP A O 1
ATOM 752 N N . GLY A 1 98 ? 10.317 1.203 -28.134 1.00 76.06 98 GLY A N 1
ATOM 753 C CA . GLY A 1 98 ? 9.599 -0.057 -28.008 1.00 76.06 98 GLY A CA 1
ATOM 754 C C . GLY A 1 98 ? 8.249 0.114 -27.328 1.00 76.06 98 GLY A C 1
ATOM 755 O O . GLY A 1 98 ? 7.701 1.212 -27.259 1.00 76.06 98 GLY A O 1
ATOM 756 N N . VAL A 1 99 ? 7.714 -1.008 -26.859 1.00 67.44 99 VAL A N 1
ATOM 757 C CA . VAL A 1 99 ? 6.452 -1.074 -26.119 1.00 67.44 99 VAL A CA 1
ATOM 758 C C . VAL A 1 99 ? 6.804 -1.222 -24.640 1.00 67.44 99 VAL A C 1
ATOM 760 O O . VAL A 1 99 ? 7.698 -2.021 -24.339 1.00 67.44 99 VAL A O 1
ATOM 763 N N . PRO A 1 100 ? 6.153 -0.483 -23.727 1.00 68.19 100 PRO A N 1
ATOM 764 C CA . PRO A 1 100 ? 6.384 -0.660 -22.302 1.00 68.19 100 PRO A CA 1
ATOM 765 C C . PRO A 1 100 ? 6.114 -2.117 -21.904 1.00 68.19 100 PRO A C 1
ATOM 767 O O . PRO A 1 100 ? 5.114 -2.722 -22.300 1.00 68.19 100 PRO A O 1
ATOM 770 N N . ALA A 1 101 ? 7.052 -2.704 -21.162 1.00 56.78 101 ALA A N 1
ATOM 771 C CA . ALA A 1 101 ? 6.937 -4.067 -20.663 1.00 56.78 101 ALA A CA 1
ATOM 772 C C . ALA A 1 101 ? 5.984 -4.093 -19.459 1.00 56.78 101 ALA A C 1
ATOM 774 O O . ALA A 1 101 ? 6.422 -4.023 -18.317 1.00 56.78 101 ALA A O 1
ATOM 775 N N . GLY A 1 102 ? 4.680 -4.170 -19.723 1.00 69.69 102 GLY A N 1
ATOM 776 C CA . GLY A 1 102 ? 3.671 -4.332 -18.675 1.00 69.69 102 GLY A CA 1
ATOM 777 C C . GLY A 1 102 ? 3.446 -3.072 -17.838 1.00 69.69 102 GLY A C 1
ATOM 778 O O . GLY A 1 102 ? 3.414 -1.970 -18.383 1.00 69.69 102 GLY A O 1
ATOM 779 N N . SER A 1 103 ? 3.237 -3.259 -16.532 1.00 76.06 103 SER A N 1
ATOM 780 C CA . SER A 1 103 ? 2.919 -2.178 -15.596 1.00 76.06 103 SER A CA 1
ATOM 781 C C . SER A 1 103 ? 4.078 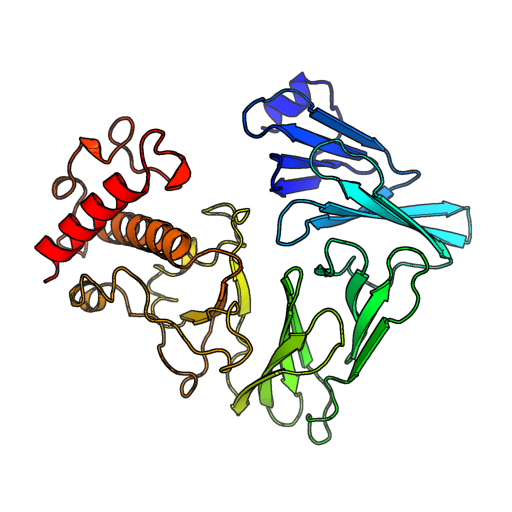-1.194 -15.420 1.00 76.06 103 SER A C 1
ATOM 783 O O . SER A 1 103 ? 5.258 -1.500 -15.640 1.00 76.06 103 SER A O 1
ATOM 785 N N . VAL A 1 104 ? 3.745 0.017 -14.980 1.00 81.12 104 VAL A N 1
ATOM 786 C CA . VAL A 1 104 ? 4.727 1.048 -14.641 1.00 81.12 104 VAL A CA 1
ATOM 787 C C . VAL A 1 104 ? 5.628 0.630 -13.473 1.00 81.12 104 VAL A C 1
ATOM 789 O O . VAL A 1 104 ? 6.760 1.102 -13.384 1.00 81.12 104 VAL A O 1
ATOM 792 N N . GLY A 1 105 ? 5.199 -0.341 -12.664 1.00 86.00 105 GLY A N 1
ATOM 793 C CA . GLY A 1 105 ? 5.923 -0.831 -11.495 1.00 86.00 105 GLY A CA 1
ATOM 794 C C . GLY A 1 105 ? 5.706 0.040 -10.266 1.00 86.00 105 GLY A C 1
ATOM 795 O O . GLY A 1 105 ? 4.926 0.985 -10.292 1.00 86.00 105 GLY A O 1
ATOM 796 N N . GLN A 1 106 ? 6.411 -0.289 -9.189 1.00 88.94 106 GLN A N 1
ATOM 797 C CA . GLN A 1 106 ? 6.349 0.456 -7.934 1.00 88.94 106 GLN A CA 1
ATOM 798 C C . GLN A 1 106 ? 7.571 1.368 -7.809 1.00 88.94 106 GLN A C 1
ATOM 800 O O . GLN A 1 106 ? 8.703 0.927 -8.035 1.00 88.94 106 GLN A O 1
ATOM 805 N N . LEU A 1 107 ? 7.346 2.636 -7.456 1.00 89.31 107 LEU A N 1
ATOM 806 C CA . LEU A 1 107 ? 8.420 3.596 -7.200 1.00 89.31 107 LEU A CA 1
ATOM 807 C C . LEU A 1 107 ? 9.157 3.259 -5.903 1.00 89.31 107 LEU A C 1
ATOM 809 O O . LEU A 1 107 ? 8.542 3.099 -4.849 1.00 89.31 107 LEU A O 1
ATOM 813 N N . VAL A 1 108 ? 10.485 3.237 -5.977 1.00 88.56 108 VAL A N 1
ATOM 814 C CA . VAL A 1 108 ? 11.373 3.040 -4.827 1.00 88.56 108 VAL A CA 1
ATOM 815 C C . VAL A 1 108 ? 12.464 4.108 -4.808 1.00 88.56 108 VAL A C 1
ATOM 817 O O . VAL A 1 108 ? 12.569 4.911 -5.733 1.00 88.56 108 VAL A O 1
ATOM 820 N N . GLU A 1 109 ? 13.258 4.163 -3.735 1.00 84.94 109 GLU A N 1
ATOM 821 C CA . GLU A 1 109 ? 14.398 5.088 -3.627 1.00 84.94 109 GLU A CA 1
ATOM 822 C C . GLU A 1 109 ? 14.007 6.559 -3.875 1.00 84.94 109 GLU A C 1
ATOM 824 O O . GLU A 1 109 ? 14.726 7.312 -4.523 1.00 84.94 109 GLU A O 1
ATOM 829 N N . ARG A 1 110 ? 12.827 6.974 -3.387 1.00 83.31 110 ARG A N 1
ATOM 830 C CA . ARG A 1 110 ? 12.257 8.322 -3.614 1.00 83.31 110 ARG A CA 1
ATOM 831 C C . ARG A 1 110 ? 12.141 8.711 -5.095 1.00 83.31 110 ARG A C 1
ATOM 833 O O . ARG A 1 110 ? 12.262 9.879 -5.458 1.00 83.31 110 ARG A O 1
ATOM 840 N N . GLY A 1 111 ? 11.888 7.714 -5.934 1.00 82.44 111 GLY A N 1
ATOM 841 C CA . GLY A 1 111 ? 11.607 7.879 -7.350 1.00 82.44 111 GLY A CA 1
ATOM 842 C C . GLY A 1 111 ? 12.826 7.857 -8.265 1.00 82.44 111 GLY A C 1
ATOM 843 O O . GLY A 1 111 ? 12.668 8.132 -9.449 1.00 82.44 111 GLY A O 1
ATOM 844 N N . GLU A 1 112 ? 14.009 7.492 -7.760 1.00 88.56 112 GLU A N 1
ATOM 845 C CA . GLU A 1 112 ? 15.206 7.279 -8.592 1.00 88.56 112 GLU A CA 1
ATOM 846 C C . GLU A 1 112 ? 15.157 5.937 -9.352 1.00 88.56 112 GLU A C 1
ATOM 848 O O . GLU A 1 112 ? 15.761 5.780 -10.421 1.00 88.56 112 GLU A O 1
ATOM 853 N N . ALA A 1 113 ? 14.409 4.961 -8.829 1.00 92.19 113 ALA A N 1
ATOM 854 C CA . ALA A 1 113 ? 14.242 3.646 -9.432 1.00 92.19 113 ALA A CA 1
ATOM 855 C C . ALA A 1 113 ? 12.796 3.142 -9.337 1.00 92.19 113 ALA A C 1
ATOM 857 O O . ALA A 1 113 ? 11.980 3.610 -8.538 1.00 92.19 113 ALA A O 1
ATOM 858 N N . ARG A 1 114 ? 12.483 2.154 -10.175 1.00 93.25 114 ARG A N 1
ATOM 859 C CA . ARG A 1 114 ? 11.233 1.390 -10.126 1.00 93.25 114 ARG A CA 1
ATOM 860 C C . ARG A 1 114 ? 11.519 -0.093 -10.052 1.00 93.25 114 ARG A C 1
ATOM 862 O O . ARG A 1 114 ? 12.464 -0.570 -10.682 1.00 93.25 114 ARG A O 1
ATOM 869 N N . VAL A 1 115 ? 10.641 -0.812 -9.368 1.00 94.56 115 VAL A N 1
ATOM 870 C CA . VAL A 1 115 ? 10.670 -2.271 -9.310 1.00 94.56 115 VAL A CA 1
ATOM 871 C C . VAL A 1 115 ? 9.479 -2.836 -10.069 1.00 94.56 115 VAL A C 1
ATOM 873 O O . VAL A 1 115 ? 8.345 -2.382 -9.908 1.00 94.56 115 VAL A O 1
ATOM 876 N N . VAL A 1 116 ? 9.752 -3.813 -10.927 1.00 93.25 116 VAL A N 1
ATOM 877 C CA . VAL A 1 116 ? 8.773 -4.486 -11.785 1.00 93.25 116 VAL A CA 1
ATOM 878 C C . VAL A 1 116 ? 8.969 -5.996 -11.749 1.00 93.25 116 VAL A C 1
ATOM 880 O O . VAL A 1 116 ? 10.072 -6.494 -11.519 1.00 93.25 116 VAL A O 1
ATOM 883 N N . VAL A 1 117 ? 7.890 -6.723 -12.030 1.00 92.56 117 VAL A N 1
ATOM 884 C CA . VAL A 1 117 ? 7.929 -8.169 -12.250 1.00 92.56 117 VAL A CA 1
ATOM 885 C C . VAL A 1 117 ? 8.024 -8.433 -13.755 1.00 92.56 117 VAL A C 1
ATOM 887 O O . VAL A 1 117 ? 7.087 -8.172 -14.507 1.00 92.56 117 VAL A O 1
ATOM 890 N N . GLU A 1 118 ? 9.165 -8.955 -14.207 1.00 90.81 118 GLU A N 1
ATOM 891 C CA . GLU A 1 118 ? 9.439 -9.322 -15.602 1.00 90.81 118 GLU A CA 1
ATOM 892 C C . GLU A 1 118 ? 9.469 -10.858 -15.736 1.00 90.81 118 GLU A C 1
ATOM 894 O O . GLU A 1 118 ? 10.505 -11.511 -15.585 1.00 90.81 118 GLU A O 1
ATOM 899 N N . GLY A 1 119 ? 8.312 -11.468 -16.011 1.00 89.44 119 GLY A N 1
ATOM 900 C CA . GLY A 1 119 ? 8.186 -12.929 -16.035 1.00 89.44 119 GLY A CA 1
ATOM 901 C C . GLY A 1 119 ? 8.333 -13.511 -14.628 1.00 89.44 119 GLY A C 1
ATOM 902 O O . GLY A 1 119 ? 7.467 -13.293 -13.794 1.00 89.44 119 GLY A O 1
ATOM 903 N N . THR A 1 120 ? 9.419 -14.241 -14.358 1.00 91.81 120 THR A N 1
ATOM 904 C CA . THR A 1 120 ? 9.733 -14.789 -13.021 1.00 91.81 120 THR A CA 1
ATOM 905 C C . THR A 1 120 ? 10.766 -13.962 -12.259 1.00 91.81 120 THR A C 1
ATOM 907 O O . THR A 1 120 ? 11.287 -14.416 -11.243 1.00 91.81 120 THR A O 1
ATOM 910 N N . ARG A 1 121 ? 11.125 -12.778 -12.760 1.00 93.19 121 ARG A N 1
ATOM 911 C CA . ARG A 1 121 ? 12.193 -11.952 -12.194 1.00 93.19 121 ARG A CA 1
ATOM 912 C C . ARG A 1 121 ? 11.631 -10.700 -11.559 1.00 93.19 121 ARG A C 1
ATOM 914 O O . ARG A 1 121 ? 10.788 -10.030 -12.149 1.00 93.19 121 ARG A O 1
ATOM 921 N N . LEU A 1 122 ? 12.157 -10.371 -10.391 1.00 95.31 122 LEU A N 1
ATOM 922 C CA . LEU A 1 122 ? 11.990 -9.073 -9.766 1.00 95.31 122 LEU A CA 1
ATOM 923 C C . LEU A 1 122 ? 13.149 -8.183 -10.212 1.00 95.31 122 LEU A C 1
ATOM 925 O O . LEU A 1 122 ? 14.309 -8.505 -9.953 1.00 95.31 122 LEU A O 1
ATOM 929 N N . VAL A 1 123 ? 12.843 -7.093 -10.905 1.00 95.56 123 VAL A N 1
ATOM 930 C CA . VAL A 1 123 ? 13.844 -6.257 -11.569 1.00 95.56 123 VAL A CA 1
ATOM 931 C C . VAL A 1 123 ? 13.713 -4.823 -11.084 1.00 95.56 123 VAL A C 1
ATOM 933 O O . VAL A 1 123 ? 12.633 -4.242 -11.179 1.00 95.56 123 VAL A O 1
ATOM 936 N N . SER A 1 124 ? 14.819 -4.236 -10.623 1.00 95.81 124 SER A N 1
ATOM 937 C CA . SER A 1 124 ? 14.915 -2.797 -10.376 1.00 95.81 124 SER A CA 1
ATOM 938 C C . SER A 1 124 ? 15.632 -2.098 -11.520 1.00 95.81 124 SER A C 1
ATOM 940 O O . SER A 1 124 ? 16.709 -2.520 -11.957 1.00 95.81 124 SER A O 1
ATOM 942 N N . ARG A 1 125 ? 15.035 -1.015 -12.016 1.00 93.19 125 ARG A N 1
ATOM 943 C CA . ARG A 1 125 ? 15.594 -0.178 -13.081 1.00 93.19 125 ARG A CA 1
ATOM 944 C C . ARG A 1 125 ? 15.614 1.275 -12.650 1.00 93.19 125 ARG A C 1
ATOM 946 O O . ARG A 1 125 ? 14.624 1.777 -12.118 1.00 93.19 125 ARG A O 1
ATOM 953 N N . ARG A 1 126 ? 16.713 1.960 -12.950 1.00 92.25 126 ARG A N 1
ATOM 954 C CA . ARG A 1 126 ? 16.834 3.403 -12.742 1.00 92.25 126 ARG A CA 1
ATOM 955 C C . ARG A 1 126 ? 15.904 4.144 -13.699 1.00 92.25 126 ARG A C 1
ATOM 957 O O . ARG A 1 126 ? 15.787 3.766 -14.866 1.00 92.25 126 ARG A O 1
ATOM 964 N N . ILE A 1 127 ? 15.266 5.211 -13.230 1.00 90.62 127 ILE A N 1
ATOM 965 C CA . ILE A 1 127 ? 14.335 5.984 -14.056 1.00 90.62 127 ILE A CA 1
ATOM 966 C C . ILE A 1 127 ? 15.063 6.766 -15.160 1.00 90.62 127 ILE A C 1
ATOM 968 O O . ILE A 1 127 ? 14.559 6.782 -16.282 1.00 90.62 127 ILE A O 1
ATOM 972 N N . SER A 1 128 ? 16.235 7.370 -14.904 1.00 89.00 128 SER A N 1
ATOM 973 C CA . SER A 1 128 ? 16.933 8.252 -15.869 1.00 89.00 128 SER A CA 1
ATOM 974 C C . SER A 1 128 ? 17.226 7.620 -17.218 1.00 89.00 128 SER A C 1
ATOM 976 O O . SER A 1 128 ? 17.241 8.315 -18.233 1.00 89.00 128 SER A O 1
ATOM 978 N N . ASP A 1 129 ? 17.573 6.338 -17.218 1.00 87.88 129 ASP A N 1
ATOM 979 C CA . ASP A 1 129 ? 18.182 5.661 -18.362 1.00 87.88 129 ASP A CA 1
ATOM 980 C C . ASP A 1 129 ? 17.677 4.226 -18.565 1.00 87.88 129 ASP A C 1
ATOM 982 O O . ASP A 1 129 ? 18.024 3.606 -19.572 1.00 87.88 129 ASP A O 1
ATOM 986 N N . GLY A 1 130 ? 16.847 3.707 -17.654 1.00 87.81 130 GLY A N 1
ATOM 987 C CA . GLY A 1 130 ? 16.337 2.338 -17.706 1.00 87.81 130 GLY A CA 1
ATOM 988 C C . GLY A 1 130 ? 17.390 1.276 -17.374 1.00 87.81 130 GLY A C 1
ATOM 989 O O . GLY A 1 130 ? 17.128 0.077 -17.553 1.00 87.81 130 GLY A O 1
ATOM 990 N N . GLU A 1 131 ? 18.581 1.678 -16.910 1.00 91.00 131 GLU A N 1
ATOM 991 C CA . GLU A 1 131 ? 19.645 0.742 -16.562 1.00 91.00 131 GLU A CA 1
ATOM 992 C C . GLU A 1 131 ? 19.209 -0.174 -15.420 1.00 91.00 131 GLU A C 1
ATOM 994 O O . GLU A 1 131 ? 18.578 0.244 -14.447 1.00 91.00 131 GLU A O 1
ATOM 999 N N . LEU A 1 132 ? 19.574 -1.449 -15.555 1.00 94.06 132 LEU A N 1
ATOM 1000 C CA . LEU A 1 132 ? 19.373 -2.450 -14.521 1.00 94.06 132 LEU A CA 1
ATOM 1001 C C . LEU A 1 132 ? 20.188 -2.074 -13.277 1.00 94.06 132 LEU A C 1
ATOM 1003 O O . LEU A 1 132 ? 21.410 -1.942 -13.366 1.00 94.06 132 LEU A O 1
ATOM 1007 N N . VAL A 1 133 ? 19.519 -1.945 -12.132 1.00 95.75 133 VAL A N 1
ATOM 1008 C CA . VAL A 1 133 ? 20.166 -1.742 -10.828 1.00 95.75 133 VAL A CA 1
ATOM 1009 C C . VAL A 1 133 ? 20.474 -3.100 -10.203 1.00 95.75 133 VAL A C 1
ATOM 1011 O O . VAL A 1 133 ? 21.632 -3.403 -9.917 1.00 95.75 133 VAL A O 1
ATOM 1014 N N . TRP A 1 134 ? 19.450 -3.942 -10.069 1.00 97.62 134 TRP A N 1
ATOM 1015 C CA . TRP A 1 134 ? 19.550 -5.310 -9.569 1.00 97.62 134 TRP A CA 1
ATOM 1016 C C . TRP A 1 134 ? 18.418 -6.179 -10.135 1.00 97.62 134 TRP A C 1
ATOM 1018 O O . TRP A 1 134 ? 17.402 -5.677 -10.622 1.00 97.62 134 TRP A O 1
ATOM 1028 N N . GLU A 1 135 ? 18.608 -7.495 -10.082 1.00 96.88 135 GLU A N 1
ATOM 1029 C CA . GLU A 1 135 ? 17.654 -8.506 -10.543 1.00 96.88 135 GLU A CA 1
ATOM 1030 C C . GLU A 1 135 ? 17.678 -9.697 -9.584 1.00 96.88 135 GLU A C 1
ATOM 1032 O O . GLU A 1 135 ? 18.754 -10.159 -9.205 1.00 96.88 135 GLU A O 1
ATOM 1037 N N . ASN A 1 136 ? 16.498 -10.212 -9.245 1.00 96.31 136 ASN A N 1
ATOM 1038 C CA . ASN A 1 136 ? 16.323 -11.439 -8.477 1.00 96.31 136 ASN A CA 1
ATOM 1039 C C . ASN A 1 136 ? 15.440 -12.422 -9.250 1.00 96.31 136 ASN A C 1
ATOM 1041 O O . ASN A 1 136 ? 14.338 -12.072 -9.675 1.00 96.31 136 ASN A O 1
ATOM 1045 N N . ASP A 1 137 ? 15.904 -13.661 -9.416 1.00 94.44 137 ASP A N 1
ATOM 1046 C CA . ASP A 1 137 ? 15.114 -14.725 -10.034 1.00 94.44 137 ASP A CA 1
ATOM 1047 C C . ASP A 1 137 ? 14.257 -15.424 -8.972 1.00 94.44 137 ASP A C 1
ATOM 1049 O O . ASP A 1 137 ? 14.741 -16.185 -8.133 1.00 94.44 137 ASP A O 1
ATOM 1053 N N . LEU A 1 138 ? 12.949 -15.174 -9.016 1.00 93.50 138 LEU A N 1
ATOM 1054 C CA . LEU A 1 138 ? 11.994 -15.715 -8.055 1.00 93.50 138 LEU A CA 1
ATOM 1055 C C . LEU A 1 138 ? 11.725 -17.209 -8.285 1.00 93.50 138 LEU A C 1
ATOM 1057 O O . LEU A 1 138 ? 11.000 -17.817 -7.499 1.00 93.50 138 LEU A O 1
ATOM 1061 N N . SER A 1 139 ? 12.260 -17.817 -9.348 1.00 91.06 139 SER A N 1
ATOM 1062 C CA . SER A 1 139 ? 12.039 -19.232 -9.660 1.00 91.06 139 SER A CA 1
ATOM 1063 C C . SER A 1 139 ? 13.072 -20.173 -9.038 1.00 91.06 139 SER A C 1
ATOM 1065 O O . SER A 1 139 ? 12.828 -21.377 -8.995 1.00 91.06 139 SER A O 1
ATOM 1067 N N . GLU A 1 140 ? 14.191 -19.663 -8.504 1.00 86.12 140 GLU A N 1
ATOM 1068 C CA . GLU A 1 140 ? 15.307 -20.505 -8.035 1.00 86.12 140 GLU A CA 1
ATOM 1069 C C . GLU A 1 140 ? 14.921 -21.504 -6.933 1.00 86.12 140 GLU A C 1
ATOM 1071 O O . GLU A 1 140 ? 15.496 -22.592 -6.851 1.00 86.12 140 GLU A O 1
ATOM 1076 N N . SER A 1 141 ? 13.933 -21.173 -6.101 1.00 80.81 141 SER A N 1
ATOM 1077 C CA . SER A 1 141 ? 13.440 -22.052 -5.032 1.00 80.81 141 SER A CA 1
ATOM 1078 C C . SER A 1 141 ? 12.223 -22.896 -5.431 1.00 80.81 141 SER A C 1
ATOM 1080 O O . SER A 1 141 ? 11.823 -23.787 -4.676 1.00 80.81 141 SER A O 1
ATOM 1082 N N . CYS A 1 142 ? 11.649 -22.680 -6.619 1.00 87.69 142 CYS A N 1
ATOM 1083 C CA . CYS A 1 142 ? 10.590 -23.530 -7.145 1.00 87.69 142 CYS A CA 1
ATOM 1084 C C . CYS A 1 142 ? 11.217 -24.804 -7.732 1.00 87.69 142 CYS A C 1
ATOM 1086 O O . CYS A 1 142 ? 11.825 -24.808 -8.802 1.00 87.69 142 CYS A O 1
ATOM 1088 N N . MET A 1 143 ? 11.094 -25.928 -7.018 1.00 80.75 143 MET A N 1
ATOM 1089 C CA . MET A 1 143 ? 11.646 -27.209 -7.469 1.00 80.75 143 MET A CA 1
ATOM 1090 C C . MET A 1 143 ? 10.945 -27.710 -8.741 1.00 80.75 143 MET A C 1
ATOM 1092 O O . MET A 1 143 ? 9.880 -28.314 -8.673 1.00 80.75 143 MET A O 1
ATOM 1096 N N . GLY A 1 144 ? 11.577 -27.518 -9.900 1.00 67.69 144 GLY A N 1
ATOM 1097 C CA . GLY A 1 144 ? 11.194 -28.155 -11.169 1.00 67.69 144 GLY A CA 1
ATOM 1098 C C . GLY A 1 144 ? 9.987 -27.551 -11.894 1.00 67.69 144 GLY A C 1
ATOM 1099 O O . GLY A 1 144 ? 9.773 -27.917 -13.049 1.00 67.69 144 GLY A O 1
ATOM 1100 N N . GLY A 1 145 ? 9.280 -26.614 -11.260 1.00 68.44 145 GLY A N 1
ATOM 1101 C CA . GLY A 1 145 ? 8.131 -25.896 -11.808 1.00 68.44 145 GLY A CA 1
ATOM 1102 C C . GLY A 1 145 ? 8.368 -24.392 -11.901 1.00 68.44 145 GLY A C 1
ATOM 1103 O O . GLY A 1 145 ? 9.222 -23.844 -11.208 1.00 68.44 145 GLY A O 1
ATOM 1104 N N . GLY A 1 146 ? 7.621 -23.729 -12.785 1.00 86.62 146 GLY A N 1
ATOM 1105 C CA . GLY A 1 146 ? 7.593 -22.268 -12.871 1.00 86.62 146 GLY A CA 1
ATOM 1106 C C . GLY A 1 146 ? 6.798 -21.631 -11.728 1.00 86.62 146 GLY A C 1
ATOM 1107 O O . GLY A 1 146 ? 6.421 -22.294 -10.760 1.00 86.62 146 GLY A O 1
ATOM 1108 N N . ILE A 1 147 ? 6.513 -20.343 -11.877 1.00 91.31 147 ILE A N 1
ATOM 1109 C CA . ILE A 1 147 ? 5.683 -19.571 -10.949 1.00 91.31 147 ILE A CA 1
ATOM 1110 C C . ILE A 1 147 ? 4.315 -19.355 -11.600 1.00 91.31 147 ILE A C 1
ATOM 1112 O O . ILE A 1 147 ? 4.267 -19.018 -12.783 1.00 91.31 147 ILE A O 1
ATOM 1116 N N . ASP A 1 148 ? 3.235 -19.578 -10.851 1.00 89.56 148 ASP A N 1
ATOM 1117 C CA . ASP A 1 148 ? 1.857 -19.376 -11.322 1.00 89.56 148 ASP A CA 1
ATOM 1118 C C . ASP A 1 148 ? 1.380 -17.949 -11.046 1.00 89.56 148 ASP A C 1
ATOM 1120 O O . ASP A 1 148 ? 0.861 -17.267 -11.929 1.00 89.56 148 ASP A O 1
ATOM 1124 N N . ASN A 1 149 ? 1.625 -17.475 -9.823 1.00 90.44 149 ASN A N 1
ATOM 1125 C CA . ASN A 1 149 ? 1.185 -16.170 -9.355 1.00 90.44 149 ASN A CA 1
ATOM 1126 C C . ASN A 1 149 ? 2.348 -15.389 -8.735 1.00 90.44 149 ASN A C 1
ATOM 1128 O O . ASN A 1 149 ? 3.143 -15.959 -7.982 1.00 90.44 149 ASN A O 1
ATOM 1132 N N . ILE A 1 150 ? 2.437 -14.098 -9.062 1.00 93.44 150 ILE A N 1
ATOM 1133 C CA . ILE A 1 150 ? 3.348 -13.130 -8.450 1.00 93.44 150 ILE A CA 1
ATOM 1134 C C . ILE A 1 150 ? 2.561 -11.849 -8.214 1.00 93.44 150 ILE A C 1
ATOM 1136 O O . ILE A 1 150 ? 2.003 -11.287 -9.155 1.00 93.44 150 ILE A O 1
ATOM 1140 N N . ASP A 1 151 ? 2.587 -11.368 -6.980 1.00 93.62 151 ASP A N 1
ATOM 1141 C CA . ASP A 1 151 ? 2.084 -10.046 -6.626 1.00 93.62 151 ASP A CA 1
ATOM 1142 C C . ASP A 1 151 ? 3.125 -9.317 -5.767 1.00 93.62 151 ASP A C 1
ATOM 1144 O O . ASP A 1 151 ? 3.989 -9.948 -5.145 1.00 93.62 151 ASP A O 1
ATOM 1148 N N . MET A 1 152 ? 3.108 -7.987 -5.796 1.00 95.25 152 MET A N 1
ATOM 1149 C CA . MET A 1 152 ? 4.143 -7.152 -5.198 1.00 95.25 152 MET A CA 1
ATOM 1150 C C . MET A 1 152 ? 3.587 -5.834 -4.668 1.00 95.25 152 MET A C 1
ATOM 1152 O O . MET A 1 152 ? 2.912 -5.094 -5.380 1.00 95.25 152 MET A O 1
ATOM 1156 N N . VAL A 1 153 ? 4.031 -5.467 -3.467 1.00 94.31 153 VAL A N 1
ATOM 1157 C CA . VAL A 1 153 ? 3.912 -4.107 -2.930 1.00 94.31 153 VAL A CA 1
ATOM 1158 C C . VAL A 1 153 ? 5.293 -3.583 -2.556 1.00 94.31 153 VAL A C 1
ATOM 1160 O O . VAL A 1 153 ? 6.168 -4.352 -2.157 1.00 94.31 153 VAL A O 1
ATOM 1163 N N . ALA A 1 154 ? 5.520 -2.278 -2.675 1.00 93.31 154 ALA A N 1
ATOM 1164 C CA . ALA A 1 154 ? 6.801 -1.688 -2.304 1.00 93.31 154 ALA A CA 1
ATOM 1165 C C . ALA A 1 154 ? 6.627 -0.342 -1.613 1.00 93.31 154 ALA A C 1
ATOM 1167 O O . ALA A 1 154 ? 5.724 0.429 -1.931 1.00 93.31 154 ALA A O 1
ATOM 1168 N N . ASN A 1 155 ? 7.529 -0.066 -0.678 1.00 90.56 155 ASN A N 1
ATOM 1169 C CA . ASN A 1 155 ? 7.743 1.263 -0.136 1.00 90.56 155 ASN A CA 1
ATOM 1170 C C . ASN A 1 155 ? 9.100 1.811 -0.603 1.00 90.56 155 ASN A C 1
ATOM 1172 O O . ASN A 1 155 ? 9.852 1.145 -1.313 1.00 90.56 155 ASN A O 1
ATOM 1176 N N . VAL A 1 156 ? 9.448 3.023 -0.172 1.00 88.44 156 VAL A N 1
ATOM 1177 C CA . VAL A 1 156 ? 10.705 3.685 -0.566 1.00 88.44 156 VAL A CA 1
ATOM 1178 C C . VAL A 1 156 ? 11.984 2.879 -0.295 1.00 88.44 156 VAL A C 1
ATOM 1180 O O . VAL A 1 156 ? 12.997 3.143 -0.939 1.00 88.44 156 VAL A O 1
ATOM 1183 N N . ALA A 1 157 ? 11.967 1.938 0.650 1.00 91.00 157 ALA A N 1
ATOM 1184 C CA . ALA A 1 157 ? 13.142 1.199 1.110 1.00 91.00 157 ALA A CA 1
ATOM 1185 C C . ALA A 1 157 ? 13.035 -0.325 0.936 1.00 91.00 157 ALA A C 1
ATOM 1187 O O . ALA A 1 157 ? 14.050 -1.014 1.040 1.00 91.00 157 ALA A O 1
ATOM 1188 N N . GLN A 1 158 ? 11.839 -0.866 0.710 1.00 93.50 158 GLN A N 1
ATOM 1189 C CA . GLN A 1 158 ? 11.559 -2.299 0.768 1.00 93.50 158 GLN A CA 1
ATOM 1190 C C . GLN A 1 158 ? 10.571 -2.716 -0.312 1.00 93.50 158 GLN A C 1
ATOM 1192 O O . GLN A 1 158 ? 9.631 -1.989 -0.627 1.00 93.50 158 GLN A O 1
ATOM 1197 N N . VAL A 1 159 ? 10.742 -3.939 -0.799 1.00 95.62 159 VAL A N 1
ATOM 1198 C CA . VAL A 1 159 ? 9.832 -4.600 -1.730 1.00 95.62 159 VAL A CA 1
ATOM 1199 C C . VAL A 1 159 ? 9.368 -5.907 -1.105 1.00 95.62 159 VAL A C 1
ATOM 1201 O O . VAL A 1 159 ? 10.193 -6.709 -0.667 1.00 95.62 159 VAL A O 1
ATOM 1204 N N . PHE A 1 160 ? 8.061 -6.135 -1.090 1.00 96.12 160 PHE A N 1
ATOM 1205 C CA . PHE A 1 160 ? 7.457 -7.383 -0.648 1.00 96.12 160 PHE A CA 1
ATOM 1206 C C . PHE A 1 160 ? 6.813 -8.083 -1.827 1.00 96.12 160 PHE A C 1
ATOM 1208 O O . PHE A 1 160 ? 6.069 -7.469 -2.586 1.00 96.12 160 PHE A O 1
ATOM 1215 N N . VAL A 1 161 ? 7.105 -9.370 -1.972 1.00 96.81 161 VAL A N 1
ATOM 1216 C CA . VAL A 1 161 ? 6.625 -10.182 -3.089 1.00 96.81 161 VAL A CA 1
ATOM 1217 C C . VAL A 1 161 ? 5.989 -11.442 -2.545 1.00 96.81 161 VAL A C 1
ATOM 1219 O O . VAL A 1 161 ? 6.602 -12.132 -1.731 1.00 96.81 161 VAL A O 1
ATOM 1222 N N . VAL A 1 162 ? 4.798 -11.772 -3.030 1.00 96.62 162 VAL A N 1
ATOM 1223 C CA . VAL A 1 162 ? 4.208 -13.102 -2.873 1.00 96.62 162 VAL A CA 1
ATOM 1224 C C . VAL A 1 162 ? 4.403 -13.885 -4.164 1.00 96.62 162 VAL A C 1
ATOM 1226 O O . VAL A 1 162 ? 4.283 -13.336 -5.257 1.00 96.62 162 VAL A O 1
ATOM 1229 N N . ARG A 1 163 ? 4.724 -15.173 -4.041 1.00 95.50 163 ARG A N 1
ATOM 1230 C CA . ARG A 1 163 ? 4.825 -16.102 -5.170 1.00 95.50 163 ARG A CA 1
ATOM 1231 C C . ARG A 1 163 ? 4.143 -17.430 -4.873 1.00 95.50 163 ARG A C 1
ATOM 1233 O O . ARG A 1 163 ? 4.157 -17.881 -3.728 1.00 95.50 163 ARG A O 1
ATOM 1240 N N . GLU A 1 164 ? 3.665 -18.092 -5.921 1.00 95.56 164 GLU A N 1
ATOM 1241 C CA . GLU A 1 164 ? 3.169 -19.474 -5.895 1.00 95.56 164 GLU A CA 1
ATOM 1242 C C . GLU A 1 164 ? 3.901 -20.338 -6.930 1.00 95.56 164 GLU A C 1
ATOM 1244 O O . GLU A 1 164 ? 3.884 -20.046 -8.126 1.00 95.56 164 GLU A O 1
ATOM 1249 N N . CYS A 1 165 ? 4.543 -21.419 -6.489 1.00 94.62 165 CYS A N 1
ATOM 1250 C CA . CYS A 1 165 ? 5.215 -22.368 -7.374 1.00 94.62 165 CYS A CA 1
ATOM 1251 C C . CYS A 1 165 ? 4.225 -23.413 -7.928 1.00 94.62 165 CYS A C 1
ATOM 1253 O O . CYS A 1 165 ? 3.577 -24.116 -7.152 1.00 94.62 165 CYS A O 1
ATOM 1255 N N . ILE A 1 166 ? 4.200 -23.606 -9.256 1.00 89.44 166 ILE A N 1
ATOM 1256 C CA . ILE A 1 166 ? 3.225 -24.463 -9.969 1.00 89.44 166 ILE A CA 1
ATOM 1257 C C . ILE A 1 166 ? 3.220 -25.918 -9.468 1.00 89.44 166 ILE A C 1
ATOM 1259 O O . ILE A 1 166 ? 2.166 -26.490 -9.207 1.00 89.44 166 ILE A O 1
ATOM 1263 N N . ASP A 1 167 ? 4.397 -26.542 -9.364 1.00 86.19 167 ASP A N 1
ATOM 1264 C CA . ASP A 1 167 ? 4.492 -27.998 -9.163 1.00 86.19 167 ASP A CA 1
ATOM 1265 C C . ASP A 1 167 ? 4.612 -28.413 -7.692 1.00 86.19 167 ASP A C 1
ATOM 1267 O O . ASP A 1 167 ? 4.252 -29.535 -7.329 1.00 86.19 167 ASP A O 1
ATOM 1271 N N . SER A 1 168 ? 5.141 -27.535 -6.838 1.00 88.00 168 SER A N 1
ATOM 1272 C CA . SER A 1 168 ? 5.288 -27.812 -5.406 1.00 88.00 168 SER A CA 1
ATOM 1273 C C . SER A 1 168 ? 4.097 -27.332 -4.579 1.00 88.00 168 SER A C 1
ATOM 1275 O O . SER A 1 168 ? 3.972 -27.758 -3.431 1.00 88.00 168 SER A O 1
ATOM 1277 N N . GLY A 1 169 ? 3.266 -26.432 -5.123 1.00 89.00 169 GLY A N 1
ATOM 1278 C CA . GLY A 1 169 ? 2.247 -25.708 -4.360 1.00 89.00 169 GLY A CA 1
ATOM 1279 C C . GLY A 1 169 ? 2.843 -24.851 -3.240 1.00 89.00 169 GLY A C 1
ATOM 1280 O O . GLY A 1 169 ? 2.143 -24.477 -2.304 1.00 89.00 169 GLY A O 1
ATOM 1281 N N . LEU A 1 170 ? 4.154 -24.589 -3.274 1.00 94.44 170 LEU A N 1
ATOM 1282 C CA . LEU A 1 170 ? 4.819 -23.743 -2.293 1.00 94.44 170 LEU A CA 1
ATOM 1283 C C . LEU A 1 170 ? 4.405 -22.298 -2.545 1.00 94.44 170 LEU A C 1
ATOM 1285 O O . LEU A 1 170 ? 4.646 -21.769 -3.632 1.00 94.44 170 LEU A O 1
ATOM 1289 N N . VAL A 1 171 ? 3.850 -21.659 -1.525 1.00 96.25 171 VAL A N 1
ATOM 1290 C CA . VAL A 1 171 ? 3.603 -20.220 -1.528 1.00 96.25 171 VAL A CA 1
ATOM 1291 C C . VAL A 1 171 ? 4.585 -19.576 -0.571 1.00 96.25 171 VAL A C 1
ATOM 1293 O O . VAL A 1 171 ? 4.750 -20.038 0.560 1.00 96.25 171 VAL A O 1
ATOM 1296 N N . ALA A 1 172 ? 5.250 -18.522 -1.026 1.00 95.88 172 ALA A N 1
ATOM 1297 C CA . ALA A 1 172 ? 6.211 -17.786 -0.222 1.00 95.88 172 ALA A CA 1
ATOM 1298 C C . ALA A 1 172 ? 5.968 -16.286 -0.331 1.00 95.88 172 ALA A C 1
ATOM 1300 O O . ALA A 1 172 ? 5.638 -15.781 -1.403 1.00 95.88 172 ALA A O 1
ATOM 1301 N N . VAL A 1 173 ? 6.178 -15.586 0.777 1.00 96.19 173 VAL A N 1
ATOM 1302 C CA . VAL A 1 173 ? 6.206 -14.128 0.841 1.00 96.19 173 VAL A CA 1
ATOM 1303 C C . VAL A 1 173 ? 7.615 -13.729 1.248 1.00 96.19 173 VAL A C 1
ATOM 1305 O O . VAL A 1 173 ? 8.159 -14.252 2.218 1.00 96.19 173 VAL A O 1
ATOM 1308 N N . MET A 1 174 ? 8.224 -12.838 0.479 1.00 95.62 174 MET A N 1
ATOM 1309 C CA . MET A 1 174 ? 9.630 -12.459 0.593 1.00 95.62 174 MET A CA 1
ATOM 1310 C C . MET A 1 174 ? 9.755 -10.947 0.737 1.00 95.62 174 MET A C 1
ATOM 1312 O O . MET A 1 174 ? 8.948 -10.205 0.178 1.00 95.62 174 MET A O 1
ATOM 1316 N N . GLY A 1 175 ? 10.777 -10.500 1.464 1.00 95.12 175 GLY A N 1
ATOM 1317 C CA . GLY A 1 175 ? 11.151 -9.095 1.604 1.00 95.12 175 GLY A CA 1
ATOM 1318 C C . GLY A 1 175 ? 12.539 -8.835 1.024 1.00 95.12 175 GLY A C 1
ATOM 1319 O O . GLY A 1 175 ? 13.491 -9.542 1.365 1.00 95.12 175 GLY A O 1
ATOM 1320 N N . PHE A 1 176 ? 12.648 -7.808 0.183 1.00 95.31 176 PHE A N 1
ATOM 1321 C CA . PHE A 1 176 ? 13.883 -7.360 -0.461 1.00 95.31 176 PHE A CA 1
ATOM 1322 C C . PHE A 1 176 ? 14.173 -5.899 -0.124 1.00 95.31 176 PHE A C 1
ATOM 1324 O O . PHE A 1 176 ? 13.262 -5.068 -0.077 1.00 95.31 176 PHE A O 1
ATOM 1331 N N . GLU A 1 177 ? 15.440 -5.564 0.090 1.00 94.44 177 GLU A N 1
ATOM 1332 C CA . GLU A 1 177 ? 15.879 -4.173 0.180 1.00 94.44 177 GLU A CA 1
ATOM 1333 C C . GLU A 1 177 ? 15.759 -3.511 -1.196 1.00 94.44 177 GLU A C 1
ATOM 1335 O O . GLU A 1 177 ? 16.299 -4.008 -2.183 1.00 94.44 177 GLU A O 1
ATOM 1340 N N . ALA A 1 178 ? 15.080 -2.366 -1.277 1.00 93.50 178 ALA A N 1
ATOM 1341 C CA . ALA A 1 178 ? 14.808 -1.726 -2.562 1.00 93.50 178 ALA A CA 1
ATOM 1342 C C . ALA A 1 178 ? 16.074 -1.232 -3.281 1.00 93.50 178 ALA A C 1
ATOM 1344 O O . ALA A 1 178 ? 16.103 -1.223 -4.507 1.00 93.50 178 ALA A O 1
ATOM 1345 N N . LEU A 1 179 ? 17.117 -0.868 -2.524 1.00 91.94 179 LEU A N 1
ATOM 1346 C CA . LEU A 1 179 ? 18.371 -0.332 -3.062 1.00 91.94 179 LEU A CA 1
ATOM 1347 C C . LEU A 1 179 ? 19.308 -1.415 -3.612 1.00 91.94 179 LEU A C 1
ATOM 1349 O O . LEU A 1 179 ? 19.913 -1.252 -4.669 1.00 91.94 179 LEU A O 1
ATOM 1353 N N . SER A 1 180 ? 19.482 -2.506 -2.867 1.00 94.69 180 SER A N 1
ATOM 1354 C CA . SER A 1 180 ? 20.451 -3.565 -3.181 1.00 94.69 180 SER A CA 1
ATOM 1355 C C . SER A 1 180 ? 19.819 -4.750 -3.908 1.00 94.69 180 SER A C 1
ATOM 1357 O O . SER A 1 180 ? 20.513 -5.458 -4.635 1.00 94.69 180 SER A O 1
ATOM 1359 N N . GLY A 1 181 ? 18.516 -4.968 -3.714 1.00 95.56 181 GLY A N 1
ATOM 1360 C CA . GLY A 1 181 ? 17.842 -6.202 -4.089 1.00 95.56 181 GLY A CA 1
ATOM 1361 C C . GLY A 1 181 ? 18.142 -7.359 -3.137 1.00 95.56 181 GLY A C 1
ATOM 1362 O O . GLY A 1 181 ? 17.743 -8.482 -3.434 1.00 95.56 181 GLY A O 1
ATOM 1363 N N . ASP A 1 182 ? 18.830 -7.129 -2.015 1.00 95.12 182 ASP A N 1
ATOM 1364 C CA . ASP A 1 182 ? 19.163 -8.195 -1.073 1.00 95.12 182 ASP A CA 1
ATOM 1365 C C . ASP A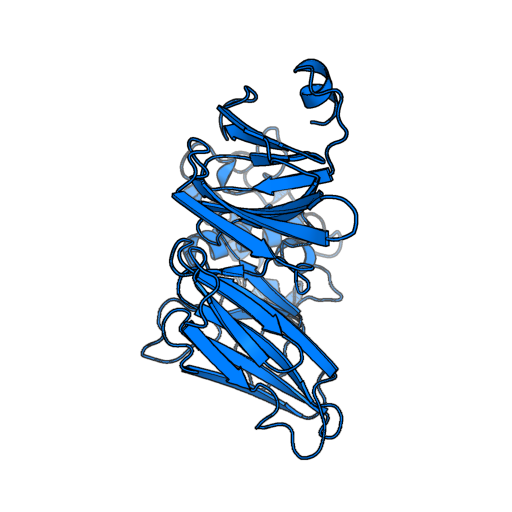 1 182 ? 17.896 -8.688 -0.358 1.00 95.12 182 ASP A C 1
ATOM 1367 O O . ASP A 1 182 ? 17.141 -7.907 0.231 1.00 95.12 182 ASP A O 1
ATOM 1371 N N . GLN A 1 183 ? 17.661 -10.003 -0.393 1.00 94.38 183 GLN A N 1
ATOM 1372 C CA . GLN A 1 183 ? 16.584 -10.630 0.370 1.00 94.38 183 GLN A CA 1
ATOM 1373 C C . GLN A 1 183 ? 16.929 -10.600 1.863 1.00 94.38 183 GLN A C 1
ATOM 1375 O O . GLN A 1 183 ? 17.953 -11.143 2.283 1.00 94.38 183 GLN A O 1
ATOM 1380 N N . PHE A 1 184 ? 16.045 -10.027 2.677 1.00 93.00 184 PHE A N 1
ATOM 1381 C CA . PHE A 1 184 ? 16.240 -9.919 4.125 1.00 93.00 184 PHE A CA 1
ATOM 1382 C C . PHE A 1 184 ? 15.226 -10.740 4.940 1.00 93.00 184 PHE A C 1
ATOM 1384 O O . PHE A 1 184 ? 15.425 -10.944 6.138 1.00 93.00 184 PHE A O 1
ATOM 1391 N N . TRP A 1 185 ? 14.139 -11.217 4.321 1.00 93.69 185 TRP A N 1
ATOM 1392 C CA . TRP A 1 185 ? 13.080 -11.963 5.007 1.00 93.69 185 TRP A CA 1
ATOM 1393 C C . TRP A 1 185 ? 12.319 -12.900 4.058 1.00 93.69 185 TRP A C 1
ATOM 1395 O O . TRP A 1 185 ? 12.162 -12.594 2.877 1.00 93.69 185 TRP A O 1
ATOM 1405 N N . GLU A 1 186 ? 11.838 -14.035 4.575 1.00 93.69 186 GLU A N 1
ATOM 1406 C CA . GLU A 1 186 ? 10.947 -14.963 3.867 1.00 93.69 186 GLU A CA 1
ATOM 1407 C C . GLU A 1 186 ? 10.074 -15.747 4.855 1.00 93.69 186 GLU A C 1
ATOM 1409 O O . GLU A 1 186 ? 10.555 -16.220 5.888 1.00 93.69 186 GLU A O 1
ATOM 1414 N N . ALA A 1 187 ? 8.804 -15.923 4.500 1.00 94.50 187 ALA A N 1
ATOM 1415 C CA . ALA A 1 187 ? 7.885 -16.882 5.097 1.00 94.50 187 ALA A CA 1
ATOM 1416 C C . ALA A 1 187 ? 7.284 -17.750 3.988 1.00 94.50 187 ALA A C 1
ATOM 1418 O O . ALA A 1 187 ? 7.026 -17.260 2.890 1.00 94.50 187 ALA A O 1
ATOM 1419 N N . SER A 1 188 ? 7.078 -19.041 4.250 1.00 95.50 188 SER A N 1
ATOM 1420 C CA . SER A 1 188 ? 6.542 -19.956 3.242 1.00 95.50 188 SER A CA 1
ATOM 1421 C C . SER A 1 188 ? 5.674 -21.049 3.845 1.00 95.50 188 SER A C 1
ATOM 1423 O O . SER A 1 188 ? 5.863 -21.451 4.994 1.00 95.50 188 SER A O 1
ATOM 1425 N N . TRP A 1 189 ? 4.731 -21.530 3.042 1.00 96.19 189 TRP A N 1
ATOM 1426 C CA . TRP A 1 189 ? 3.761 -22.548 3.420 1.00 96.19 189 TRP A CA 1
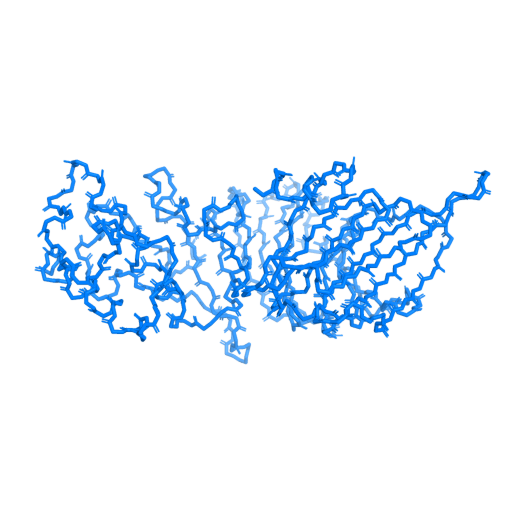ATOM 1427 C C . TRP A 1 189 ? 3.522 -23.506 2.250 1.00 96.19 189 TRP A C 1
ATOM 1429 O O . TRP A 1 189 ? 3.583 -23.120 1.081 1.00 96.19 189 TRP A O 1
ATOM 1439 N N . GLU A 1 190 ? 3.221 -24.766 2.562 1.00 94.25 190 GLU A N 1
ATOM 1440 C CA . GLU A 1 190 ? 2.929 -25.792 1.558 1.00 94.25 190 GLU A CA 1
ATOM 1441 C C . GLU A 1 190 ? 1.429 -25.854 1.248 1.00 94.25 190 GLU A C 1
ATOM 1443 O O . GLU A 1 190 ? 0.615 -26.156 2.121 1.00 94.25 190 GLU A O 1
ATOM 1448 N N . ASN A 1 191 ? 1.075 -25.635 -0.019 1.00 90.75 191 ASN A N 1
ATOM 1449 C CA . ASN A 1 191 ? -0.284 -25.673 -0.564 1.00 90.75 191 ASN A CA 1
ATOM 1450 C C . ASN A 1 191 ? -1.320 -24.778 0.160 1.00 90.75 191 ASN A C 1
ATOM 1452 O O . ASN A 1 191 ? -2.458 -25.229 0.342 1.00 90.75 191 ASN A O 1
ATOM 1456 N N . PRO A 1 192 ? -0.993 -23.546 0.611 1.00 93.38 192 PRO A N 1
ATOM 1457 C CA . PRO A 1 192 ? -2.022 -22.632 1.096 1.00 93.38 192 PRO A CA 1
ATOM 1458 C C . PRO A 1 192 ? -2.768 -21.988 -0.087 1.00 93.38 192 PRO A C 1
ATOM 1460 O O . PRO A 1 192 ? -2.375 -22.121 -1.244 1.00 93.38 192 PRO A O 1
ATOM 1463 N N . ALA A 1 193 ? -3.813 -21.217 0.211 1.00 93.62 193 ALA A N 1
ATOM 1464 C CA . ALA A 1 193 ? -4.239 -20.175 -0.718 1.00 93.62 193 ALA A CA 1
ATOM 1465 C C . ALA A 1 193 ? -3.165 -19.072 -0.784 1.00 93.62 193 ALA A C 1
ATOM 1467 O O . ALA A 1 193 ? -2.489 -18.813 0.213 1.00 93.62 193 ALA A O 1
ATOM 1468 N N . VAL A 1 194 ? -3.015 -18.415 -1.937 1.00 95.12 194 VAL A N 1
ATOM 1469 C CA . VAL A 1 194 ? -2.074 -17.294 -2.085 1.00 95.12 194 VAL A CA 1
ATOM 1470 C C . VAL A 1 194 ? -2.581 -16.090 -1.283 1.00 95.12 194 VAL A C 1
ATOM 1472 O O . VAL A 1 194 ? -3.692 -15.628 -1.562 1.00 95.12 194 VAL A O 1
ATOM 1475 N N . PRO A 1 195 ? -1.813 -15.575 -0.303 1.00 95.56 195 PRO A N 1
ATOM 1476 C CA . PRO A 1 195 ? -2.214 -14.393 0.437 1.00 95.56 195 PRO A CA 1
ATOM 1477 C C . PRO A 1 195 ? -2.196 -13.168 -0.472 1.00 95.56 195 PRO A C 1
ATOM 1479 O O . PRO A 1 195 ? -1.292 -13.005 -1.295 1.00 95.56 195 PRO A O 1
ATOM 1482 N N . ARG A 1 196 ? -3.156 -12.268 -0.271 1.00 94.88 196 ARG A N 1
ATOM 1483 C CA . ARG A 1 196 ? -3.085 -10.913 -0.820 1.00 94.88 196 ARG A CA 1
ATOM 1484 C C . ARG A 1 196 ? -2.198 -10.064 0.081 1.00 94.88 196 ARG A C 1
ATOM 1486 O O . ARG A 1 196 ? -2.281 -10.154 1.309 1.00 94.88 196 ARG A O 1
ATOM 1493 N N . ILE A 1 197 ? -1.330 -9.268 -0.527 1.00 95.56 197 ILE A N 1
ATOM 1494 C CA . ILE A 1 197 ? -0.392 -8.410 0.193 1.00 95.56 197 ILE A CA 1
ATOM 1495 C C . ILE A 1 197 ? -0.766 -6.944 -0.007 1.00 95.56 197 ILE A C 1
ATOM 1497 O O . ILE A 1 197 ? -1.114 -6.524 -1.104 1.00 95.56 197 ILE A O 1
ATOM 1501 N N . HIS A 1 198 ? -0.676 -6.165 1.067 1.00 95.00 198 HIS A N 1
ATOM 1502 C CA . HIS A 1 198 ? -1.061 -4.756 1.093 1.00 95.00 198 HIS A CA 1
ATOM 1503 C C . HIS A 1 198 ? 0.048 -3.925 1.712 1.00 95.00 198 HIS A C 1
ATOM 1505 O O . HIS A 1 198 ? 0.704 -4.362 2.660 1.00 95.00 198 HIS A O 1
ATOM 1511 N N . LEU A 1 199 ? 0.213 -2.698 1.226 1.00 93.12 199 LEU A N 1
ATOM 1512 C CA . LEU A 1 199 ? 1.015 -1.687 1.899 1.00 93.12 199 LEU A CA 1
ATOM 1513 C C . LEU A 1 199 ? 0.090 -0.602 2.441 1.00 93.12 199 LEU A C 1
ATOM 1515 O O . LEU A 1 199 ? -0.476 0.183 1.686 1.00 93.12 199 LEU A O 1
ATOM 1519 N N . LEU A 1 200 ? -0.028 -0.536 3.764 1.00 92.88 200 LEU A N 1
ATOM 1520 C CA . LEU A 1 200 ? -0.807 0.502 4.419 1.00 92.88 200 LEU A CA 1
ATOM 1521 C C . LEU A 1 200 ? 0.031 1.775 4.523 1.00 92.88 200 LEU A C 1
ATOM 1523 O O . LEU A 1 200 ? 0.981 1.822 5.307 1.00 92.88 200 LEU A O 1
ATOM 1527 N N . THR A 1 201 ? -0.319 2.802 3.755 1.00 90.00 201 THR A N 1
ATOM 1528 C CA . THR A 1 201 ? 0.354 4.106 3.788 1.00 90.00 201 THR A CA 1
ATOM 1529 C C . THR A 1 201 ? -0.547 5.159 4.419 1.00 90.00 201 THR A C 1
ATOM 1531 O O . THR A 1 201 ? -1.740 4.949 4.648 1.00 90.00 201 THR A O 1
ATOM 1534 N N . GLU A 1 202 ? 0.019 6.328 4.703 1.00 84.38 202 GLU A N 1
ATOM 1535 C CA . GLU A 1 202 ? -0.760 7.482 5.155 1.00 84.38 202 GLU A CA 1
ATOM 1536 C C . GLU A 1 202 ? -1.691 8.053 4.073 1.00 84.38 202 GLU A C 1
ATOM 1538 O O . GLU A 1 202 ? -2.529 8.905 4.380 1.00 84.38 202 GLU A O 1
ATOM 1543 N N . HIS A 1 203 ? -1.544 7.570 2.838 1.00 83.75 203 HIS A N 1
ATOM 1544 C CA . HIS A 1 203 ? -2.317 7.962 1.663 1.00 83.75 203 HIS A CA 1
ATOM 1545 C C . HIS A 1 203 ? -3.352 6.905 1.271 1.00 83.75 203 HIS A C 1
ATOM 1547 O O . HIS A 1 203 ? -4.146 7.153 0.371 1.00 83.75 203 HIS A O 1
ATOM 1553 N N . THR A 1 204 ? -3.386 5.747 1.943 1.00 86.94 204 THR A N 1
ATOM 1554 C CA . THR A 1 204 ? -4.457 4.760 1.757 1.00 86.94 204 THR A CA 1
ATOM 1555 C C . THR A 1 204 ? -5.791 5.387 2.165 1.00 86.94 204 THR A C 1
ATOM 1557 O O . THR A 1 204 ? -5.976 5.769 3.325 1.00 86.94 204 THR A O 1
ATOM 1560 N N . VAL A 1 205 ? -6.712 5.499 1.209 1.00 83.88 205 VAL A N 1
ATOM 1561 C CA . VAL A 1 205 ? -8.032 6.106 1.406 1.00 83.88 205 VAL A CA 1
ATOM 1562 C C . VAL A 1 205 ? -8.958 5.083 2.067 1.00 83.88 205 VAL A C 1
ATOM 1564 O O . VAL A 1 205 ? -9.135 4.005 1.502 1.00 83.88 205 VAL A O 1
ATOM 1567 N N . PRO A 1 206 ? -9.546 5.380 3.241 1.00 83.62 206 PRO A N 1
ATOM 1568 C CA . PRO A 1 206 ? -10.489 4.465 3.874 1.00 83.62 206 PRO A CA 1
ATOM 1569 C C . PRO A 1 206 ? -11.695 4.150 2.987 1.00 83.62 206 PRO A C 1
ATOM 1571 O O . PRO A 1 206 ? -12.220 5.050 2.334 1.00 83.62 206 PRO A O 1
ATOM 1574 N N . GLY A 1 207 ? -12.126 2.887 2.979 1.00 79.25 207 GLY A N 1
ATOM 1575 C CA . GLY A 1 207 ? -13.292 2.425 2.213 1.00 79.25 207 GLY A CA 1
ATOM 1576 C C . GLY A 1 207 ? -13.048 2.174 0.719 1.00 79.25 207 GLY A C 1
ATOM 1577 O O . GLY A 1 207 ? -13.928 1.659 0.029 1.00 79.25 207 GLY A O 1
ATOM 1578 N N . GLU A 1 208 ? -11.866 2.506 0.193 1.00 80.94 208 GLU A N 1
ATOM 1579 C CA . GLU A 1 208 ? -11.494 2.131 -1.174 1.00 80.94 208 GLU A CA 1
ATOM 1580 C C . GLU A 1 208 ? -11.114 0.639 -1.255 1.00 80.94 208 GLU A C 1
ATOM 1582 O O . GLU A 1 208 ? -10.678 0.056 -0.260 1.00 80.94 208 GLU A O 1
ATOM 1587 N N . PRO A 1 209 ? -11.200 -0.008 -2.436 1.00 76.50 209 PRO A N 1
ATOM 1588 C CA . PRO A 1 209 ? -10.867 -1.430 -2.597 1.00 76.50 209 PRO A CA 1
ATOM 1589 C C . PRO A 1 209 ? -9.453 -1.825 -2.137 1.00 76.50 209 PRO A C 1
ATOM 1591 O O . PRO A 1 209 ? -9.211 -2.994 -1.830 1.00 76.50 209 PRO A O 1
ATOM 1594 N N . GLU A 1 210 ? -8.528 -0.863 -2.112 1.00 78.56 210 GLU A N 1
ATOM 1595 C CA . GLU A 1 210 ? -7.141 -1.028 -1.666 1.00 78.56 210 GLU A CA 1
ATOM 1596 C C . GLU A 1 210 ? -6.959 -0.859 -0.149 1.00 78.56 210 GLU A C 1
ATOM 1598 O O . GLU A 1 210 ? -5.854 -1.064 0.348 1.00 78.56 210 GLU A O 1
ATOM 1603 N N . ASP A 1 211 ? -8.000 -0.494 0.607 1.00 88.69 211 ASP A N 1
ATOM 1604 C CA . ASP A 1 211 ? -7.923 -0.374 2.061 1.00 88.69 211 ASP A CA 1
ATOM 1605 C C . ASP A 1 211 ? -8.148 -1.726 2.754 1.00 88.69 211 ASP A C 1
ATOM 1607 O O . ASP A 1 211 ? -9.291 -2.172 2.871 1.00 88.69 211 ASP A O 1
ATOM 1611 N N . PRO A 1 212 ? -7.100 -2.383 3.287 1.00 90.44 212 PRO A N 1
ATOM 1612 C CA . PRO A 1 212 ? -7.265 -3.674 3.939 1.00 90.44 212 PRO A CA 1
ATOM 1613 C C . PRO A 1 212 ? -8.058 -3.615 5.243 1.00 90.44 212 PRO A C 1
ATOM 1615 O O . PRO A 1 212 ? -8.518 -4.656 5.705 1.00 90.44 212 PRO A O 1
ATOM 1618 N N . ILE A 1 213 ? -8.202 -2.438 5.859 1.00 91.50 213 ILE A N 1
ATOM 1619 C CA . ILE A 1 213 ? -8.892 -2.298 7.145 1.00 91.50 213 ILE A CA 1
ATOM 1620 C C . ILE A 1 213 ? -10.411 -2.374 6.966 1.00 91.50 213 ILE A C 1
ATOM 1622 O O . ILE A 1 213 ? -11.078 -2.993 7.793 1.00 91.50 213 ILE A O 1
ATOM 1626 N N . ASP A 1 214 ? -10.943 -1.805 5.884 1.00 84.69 214 ASP A N 1
ATOM 1627 C CA . ASP A 1 214 ? -12.386 -1.688 5.648 1.00 84.69 214 ASP A CA 1
ATOM 1628 C C . ASP A 1 214 ? -13.093 -3.053 5.665 1.00 84.69 214 ASP A C 1
ATOM 1630 O O . ASP A 1 214 ? -14.028 -3.289 6.427 1.00 84.69 214 ASP A O 1
ATOM 1634 N N . TYR A 1 215 ? -12.556 -4.021 4.924 1.00 84.88 215 TYR A N 1
ATOM 1635 C CA . TYR A 1 215 ? -13.131 -5.364 4.833 1.00 84.88 215 TYR A CA 1
ATOM 1636 C C . TYR A 1 215 ? -12.559 -6.360 5.851 1.00 84.88 215 TYR A C 1
ATOM 1638 O O . TYR A 1 215 ? -12.864 -7.555 5.778 1.00 84.88 215 TYR A O 1
ATOM 1646 N N . MET A 1 216 ? -11.714 -5.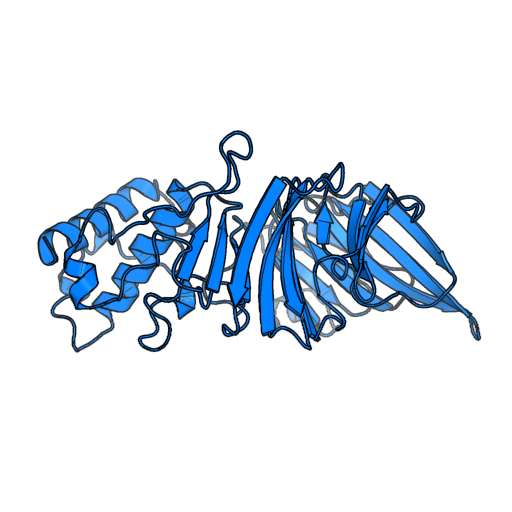935 6.799 1.00 89.69 216 MET A N 1
ATOM 1647 C CA . MET A 1 216 ? -11.194 -6.870 7.808 1.00 89.69 216 MET A CA 1
ATOM 1648 C C . MET A 1 216 ? -12.254 -7.294 8.821 1.00 89.69 216 MET A C 1
ATOM 1650 O O . MET A 1 216 ? -12.150 -8.364 9.426 1.00 89.69 216 MET A O 1
ATOM 1654 N N . PHE A 1 217 ? -13.256 -6.440 9.016 1.00 86.75 217 PHE A N 1
ATOM 1655 C CA . PHE A 1 217 ? -14.345 -6.677 9.949 1.00 86.75 217 PHE A CA 1
ATOM 1656 C C . PHE A 1 217 ? -15.519 -7.434 9.318 1.00 86.75 217 PHE A C 1
ATOM 1658 O O . PHE A 1 217 ? -16.456 -7.788 10.032 1.00 86.75 217 PHE A O 1
ATOM 1665 N N . ASP A 1 218 ? -15.434 -7.770 8.026 1.00 84.69 218 ASP A N 1
ATOM 1666 C CA . ASP A 1 218 ? -16.339 -8.724 7.393 1.00 84.69 218 ASP A CA 1
ATOM 1667 C C . ASP A 1 218 ? -16.207 -10.091 8.076 1.00 84.69 218 ASP A C 1
ATOM 1669 O O . ASP A 1 218 ? -15.112 -10.660 8.147 1.00 84.69 218 ASP A O 1
ATOM 1673 N N . GLU A 1 219 ? -17.324 -10.682 8.515 1.00 76.62 219 GLU A N 1
ATOM 1674 C CA . GLU A 1 219 ? -17.321 -11.982 9.211 1.00 76.62 219 GLU A CA 1
ATOM 1675 C C . GLU A 1 219 ? -16.550 -13.066 8.438 1.00 76.62 219 GLU A C 1
ATOM 1677 O O . GLU A 1 219 ? -15.847 -13.882 9.033 1.00 76.62 219 GLU A O 1
ATOM 1682 N N . ALA A 1 220 ? -16.639 -13.047 7.103 1.00 83.44 220 ALA A N 1
ATOM 1683 C CA . ALA A 1 220 ? -15.993 -14.019 6.225 1.00 83.44 220 ALA A CA 1
ATOM 1684 C C . ALA A 1 220 ? -14.457 -13.912 6.181 1.00 83.44 220 ALA A C 1
ATOM 1686 O O . ALA A 1 220 ? -13.802 -14.876 5.778 1.00 83.44 220 ALA A O 1
ATOM 1687 N N . ARG A 1 221 ? -13.892 -12.756 6.551 1.00 83.00 221 ARG A N 1
ATOM 1688 C CA . ARG A 1 221 ? -12.453 -12.454 6.455 1.00 83.00 221 ARG A CA 1
ATOM 1689 C C . ARG A 1 221 ? -11.800 -12.179 7.808 1.00 83.00 221 ARG A C 1
ATOM 1691 O O . ARG A 1 221 ? -10.574 -12.255 7.911 1.00 83.00 221 ARG A O 1
ATOM 1698 N N . SER A 1 222 ? -12.591 -11.894 8.843 1.00 85.19 222 SER A N 1
ATOM 1699 C CA . SER A 1 222 ? -12.078 -11.645 10.190 1.00 85.19 222 SER A CA 1
ATOM 1700 C C . SER A 1 222 ? -11.153 -12.777 10.663 1.00 85.19 222 SER A C 1
ATOM 1702 O O . SER A 1 222 ? -11.384 -13.960 10.406 1.00 85.19 222 SER A O 1
ATOM 1704 N N . GLY A 1 223 ? -10.056 -12.407 11.326 1.00 90.44 223 GLY A N 1
ATOM 1705 C CA . GLY A 1 223 ? -9.046 -13.342 11.828 1.00 90.44 223 GLY A CA 1
ATOM 1706 C C . GLY A 1 223 ? -8.112 -13.975 10.790 1.00 90.44 223 GLY A C 1
ATOM 1707 O O . GLY A 1 223 ? -7.275 -14.791 11.162 1.00 90.44 223 GLY A O 1
ATOM 1708 N N . GLN A 1 224 ? -8.206 -13.601 9.510 1.00 93.50 224 GLN A N 1
ATOM 1709 C CA . GLN A 1 224 ? -7.302 -14.087 8.451 1.00 93.50 224 GLN A CA 1
ATOM 1710 C C . GLN A 1 224 ? -6.197 -13.083 8.076 1.00 93.50 224 GLN A C 1
ATOM 1712 O O . GLN A 1 224 ? -5.450 -13.309 7.121 1.00 93.50 224 GLN A O 1
ATOM 1717 N N . PHE A 1 225 ? -6.108 -11.982 8.825 1.00 96.12 225 PHE A N 1
ATOM 1718 C CA . PHE A 1 225 ? -5.169 -10.887 8.604 1.00 96.12 225 PHE A CA 1
ATOM 1719 C C . PHE A 1 225 ? -3.910 -11.052 9.438 1.00 96.12 225 PHE A C 1
ATOM 1721 O O . PHE A 1 225 ? -3.977 -11.459 10.598 1.00 96.12 225 PHE A O 1
ATOM 1728 N N . LEU A 1 226 ? -2.783 -10.641 8.869 1.00 95.94 226 LEU A N 1
ATOM 1729 C CA . LEU A 1 226 ? -1.499 -10.527 9.542 1.00 95.94 226 LEU A CA 1
ATOM 1730 C C . LEU A 1 226 ? -0.948 -9.109 9.355 1.00 95.94 226 LEU A C 1
ATOM 1732 O O . LEU A 1 226 ? -0.772 -8.668 8.221 1.00 95.94 226 LEU A O 1
ATOM 1736 N N . PHE A 1 227 ? -0.649 -8.402 10.445 1.00 95.69 227 PHE A N 1
ATOM 1737 C CA . PHE A 1 227 ? -0.047 -7.064 10.387 1.00 95.69 227 PHE A CA 1
ATOM 1738 C C . PHE A 1 227 ? 1.448 -7.141 10.660 1.00 95.69 227 PHE A C 1
ATOM 1740 O O . PHE A 1 227 ? 1.865 -7.702 11.671 1.00 95.69 227 PHE A O 1
ATOM 1747 N N . MET A 1 228 ? 2.249 -6.544 9.781 1.00 93.81 228 MET A N 1
ATOM 1748 C CA . MET A 1 228 ? 3.706 -6.647 9.794 1.00 93.81 228 MET A CA 1
ATOM 1749 C C . MET A 1 228 ? 4.338 -5.257 9.902 1.00 93.81 228 MET A C 1
ATOM 1751 O O . MET A 1 228 ? 4.219 -4.443 8.984 1.00 93.81 228 MET A O 1
ATOM 1755 N N . ASP A 1 229 ? 5.047 -4.983 11.001 1.00 90.31 229 ASP A N 1
ATOM 1756 C CA . ASP A 1 229 ? 5.825 -3.744 11.143 1.00 90.31 229 ASP A CA 1
ATOM 1757 C C . ASP A 1 229 ? 7.180 -3.896 10.451 1.00 90.31 229 ASP A C 1
ATOM 1759 O O . ASP A 1 229 ? 8.054 -4.641 10.897 1.00 90.31 229 ASP A O 1
ATOM 1763 N N . THR A 1 230 ? 7.362 -3.183 9.343 1.00 85.19 230 THR A N 1
ATOM 1764 C CA . THR A 1 230 ? 8.539 -3.345 8.485 1.00 85.19 230 THR A CA 1
ATOM 1765 C C . THR A 1 230 ? 9.671 -2.375 8.820 1.00 85.19 230 THR A C 1
ATOM 1767 O O . THR A 1 230 ? 10.733 -2.428 8.200 1.00 85.19 230 THR A O 1
ATOM 1770 N N . ARG A 1 231 ? 9.502 -1.502 9.822 1.00 80.75 231 ARG A N 1
ATOM 1771 C CA . ARG A 1 231 ? 10.458 -0.418 10.122 1.00 80.75 231 ARG A CA 1
ATOM 1772 C C . ARG A 1 231 ? 11.753 -0.899 10.783 1.00 80.75 231 ARG A C 1
ATOM 1774 O O . ARG A 1 231 ? 12.743 -0.170 10.771 1.00 80.75 231 ARG A O 1
ATOM 1781 N N . PHE A 1 232 ? 11.774 -2.111 11.342 1.00 71.06 232 PHE A N 1
ATOM 1782 C CA . PHE A 1 232 ? 12.912 -2.659 12.089 1.00 71.06 232 PHE A CA 1
ATOM 1783 C C . PHE A 1 232 ? 13.515 -3.901 11.413 1.00 71.06 232 PHE A C 1
ATOM 1785 O O . PHE A 1 232 ? 13.495 -4.994 11.964 1.00 71.06 232 PHE A O 1
ATOM 1792 N N . MET A 1 233 ? 14.111 -3.729 10.227 1.00 67.62 233 MET A N 1
ATOM 1793 C CA . MET A 1 233 ? 14.713 -4.841 9.464 1.00 67.62 233 MET A CA 1
ATOM 1794 C C . MET A 1 233 ? 15.820 -5.600 10.211 1.00 67.62 233 MET A C 1
ATOM 1796 O O . MET A 1 233 ? 16.012 -6.790 9.977 1.00 67.62 233 MET A O 1
ATOM 1800 N N . ALA A 1 234 ? 16.554 -4.925 11.103 1.00 64.75 234 ALA A N 1
ATOM 1801 C CA . ALA A 1 234 ? 17.736 -5.489 11.759 1.00 64.75 234 ALA A CA 1
ATOM 1802 C C . ALA A 1 234 ? 17.437 -6.717 12.639 1.00 64.75 234 ALA A C 1
ATOM 1804 O O . ALA A 1 234 ? 18.316 -7.561 12.809 1.00 64.75 234 ALA A O 1
ATOM 1805 N N . ASP A 1 235 ? 16.211 -6.825 13.159 1.00 62.66 235 ASP A N 1
ATOM 1806 C CA . ASP A 1 235 ? 15.783 -7.907 14.053 1.00 62.66 235 ASP A CA 1
ATOM 1807 C C . ASP A 1 235 ? 14.814 -8.895 13.362 1.00 62.66 235 ASP A C 1
ATOM 1809 O O . ASP A 1 235 ? 14.281 -9.802 14.004 1.00 62.66 235 ASP A O 1
ATOM 1813 N N . GLY A 1 236 ? 14.619 -8.747 12.044 1.00 72.00 236 GLY A N 1
ATOM 1814 C CA . GLY A 1 236 ? 13.591 -9.442 11.268 1.00 72.00 236 GLY A CA 1
ATOM 1815 C C . GLY A 1 236 ? 12.222 -8.755 11.339 1.00 72.00 236 GLY A C 1
ATOM 1816 O O . GLY A 1 236 ? 11.985 -7.880 12.168 1.00 72.00 236 GLY A O 1
ATOM 1817 N N . ILE A 1 237 ? 11.305 -9.147 10.450 1.00 84.06 237 ILE A N 1
ATOM 1818 C CA . ILE A 1 237 ? 9.908 -8.694 10.494 1.00 84.06 237 ILE A CA 1
ATOM 1819 C C . ILE A 1 237 ? 9.088 -9.731 11.261 1.00 84.06 237 ILE A C 1
ATOM 1821 O O . ILE A 1 237 ? 9.147 -10.925 10.952 1.00 84.06 237 ILE A O 1
ATOM 1825 N N . ALA A 1 238 ? 8.312 -9.269 12.239 1.00 84.44 238 ALA A N 1
ATOM 1826 C CA . ALA A 1 238 ? 7.400 -10.093 13.017 1.00 84.44 238 ALA A CA 1
ATOM 1827 C C . ALA A 1 238 ? 5.970 -9.530 12.972 1.00 84.44 238 ALA A C 1
ATOM 1829 O O . ALA A 1 238 ? 5.801 -8.311 12.837 1.00 84.44 238 ALA A O 1
ATOM 1830 N N . PRO A 1 239 ? 4.954 -10.399 13.126 1.00 91.62 239 PRO A N 1
ATOM 1831 C CA . PRO A 1 239 ? 3.584 -9.957 13.320 1.00 91.62 239 PRO A CA 1
ATOM 1832 C C . PRO A 1 239 ? 3.469 -9.067 14.555 1.00 91.62 239 PRO A C 1
ATOM 1834 O O . PRO A 1 239 ? 4.104 -9.327 15.583 1.00 91.62 239 PRO A O 1
ATOM 1837 N N . ILE A 1 240 ? 2.648 -8.027 14.465 1.00 92.31 240 ILE A N 1
ATOM 1838 C CA . ILE A 1 240 ? 2.353 -7.157 15.599 1.00 92.31 240 ILE A CA 1
ATOM 1839 C C . ILE A 1 240 ? 0.983 -7.453 16.191 1.00 92.31 240 ILE A C 1
ATOM 1841 O O . ILE A 1 240 ? 0.026 -7.781 15.495 1.00 92.31 240 ILE A O 1
ATOM 1845 N N . ASP A 1 241 ? 0.901 -7.279 17.504 1.00 92.69 241 ASP A N 1
ATOM 1846 C CA . ASP A 1 241 ? -0.366 -7.282 18.209 1.00 92.69 241 ASP A CA 1
ATOM 1847 C C . ASP A 1 241 ? -1.023 -5.900 18.122 1.00 92.69 241 ASP A C 1
ATOM 1849 O O . ASP A 1 241 ? -0.417 -4.895 18.514 1.00 92.69 241 ASP A O 1
ATOM 1853 N N . VAL A 1 242 ? -2.247 -5.860 17.601 1.00 94.12 242 VAL A N 1
ATOM 1854 C CA . VAL A 1 242 ? -2.940 -4.631 17.203 1.00 94.12 242 VAL A CA 1
ATOM 1855 C C . VAL A 1 242 ? -4.154 -4.330 18.082 1.00 94.12 242 VAL A C 1
ATOM 1857 O O . VAL A 1 242 ? -4.776 -5.221 18.667 1.00 94.12 242 VAL A O 1
ATOM 1860 N N . GLU A 1 243 ? -4.503 -3.048 18.171 1.00 93.25 243 GLU A N 1
ATOM 1861 C CA . GLU A 1 243 ? -5.758 -2.612 18.787 1.00 93.25 243 GLU A CA 1
ATOM 1862 C C . GLU A 1 243 ? -6.975 -2.960 17.905 1.00 93.25 243 GLU A C 1
ATOM 1864 O O . GLU A 1 243 ? -6.815 -3.145 16.700 1.00 93.25 243 GLU A O 1
ATOM 1869 N N . PRO A 1 244 ? -8.194 -3.064 18.467 1.00 93.88 244 PRO A N 1
ATOM 1870 C CA . PRO A 1 244 ? -8.519 -2.992 19.896 1.00 93.88 244 PRO A CA 1
ATOM 1871 C C . PRO A 1 244 ? -8.337 -4.320 20.650 1.00 93.88 244 PRO A C 1
ATOM 1873 O O . PRO A 1 244 ? -8.507 -4.358 21.863 1.00 93.88 244 PRO A O 1
ATOM 1876 N N . TRP A 1 245 ? -7.993 -5.430 19.982 1.00 94.19 245 TRP A N 1
ATOM 1877 C CA . TRP A 1 245 ? -7.916 -6.753 20.630 1.00 94.19 245 TRP A CA 1
ATOM 1878 C C . TRP A 1 245 ? -6.914 -6.824 21.787 1.00 94.19 245 TRP A C 1
ATOM 1880 O O . TRP A 1 245 ? -7.054 -7.661 22.683 1.00 94.19 245 TRP A O 1
ATOM 1890 N N . ARG A 1 246 ? -5.898 -5.959 21.774 1.00 93.31 246 ARG A N 1
ATOM 1891 C CA . ARG A 1 246 ? -4.915 -5.854 22.850 1.00 93.31 246 ARG A CA 1
ATOM 1892 C C . ARG A 1 246 ? -5.488 -5.184 24.104 1.00 93.31 246 ARG A C 1
ATOM 1894 O O . ARG A 1 246 ? -5.278 -5.703 25.202 1.00 93.31 246 ARG A O 1
ATOM 1901 N N . SER A 1 247 ? -6.178 -4.052 23.964 1.00 92.38 247 SER A N 1
ATOM 1902 C CA . SER A 1 247 ? -6.748 -3.279 25.082 1.00 92.38 247 SER A CA 1
ATOM 1903 C C . SER A 1 247 ? -8.120 -3.778 25.550 1.00 92.38 247 SER A C 1
ATOM 1905 O O . SER A 1 247 ? -8.423 -3.697 26.744 1.00 92.38 247 SER A O 1
ATOM 1907 N N . ALA A 1 248 ? -8.918 -4.347 24.645 1.00 92.75 248 ALA A N 1
ATOM 1908 C CA . ALA A 1 248 ? -10.261 -4.871 24.880 1.00 92.75 248 ALA A CA 1
ATOM 1909 C C . ALA A 1 248 ? -10.386 -6.326 24.369 1.00 92.75 248 ALA A C 1
ATOM 1911 O O . ALA A 1 248 ? -10.985 -6.577 23.320 1.00 92.75 248 ALA A O 1
ATOM 1912 N N . PRO A 1 249 ? -9.842 -7.324 25.097 1.00 90.56 249 PRO A N 1
ATOM 1913 C CA . PRO A 1 249 ? -9.779 -8.705 24.613 1.00 90.56 249 PRO A CA 1
ATOM 1914 C C . PRO A 1 249 ? -11.133 -9.341 24.268 1.00 90.56 249 PRO A C 1
ATOM 1916 O O . PRO A 1 249 ? -11.174 -10.187 23.371 1.00 90.56 249 PRO A O 1
ATOM 1919 N N . GLY A 1 250 ? -12.230 -8.932 24.924 1.00 92.75 250 GLY A N 1
ATOM 1920 C CA . GLY A 1 250 ? -13.583 -9.436 24.654 1.00 92.75 250 GLY A CA 1
ATOM 1921 C C . GLY A 1 250 ? -14.140 -9.054 23.280 1.00 92.75 250 GLY A C 1
ATOM 1922 O O . GLY A 1 250 ? -15.081 -9.687 22.817 1.00 92.75 250 GLY A O 1
ATOM 1923 N N . VAL A 1 251 ? -13.511 -8.120 22.552 1.00 93.44 251 VAL A N 1
ATOM 1924 C CA . VAL A 1 251 ? -13.807 -7.902 21.121 1.00 93.44 251 VAL A CA 1
ATOM 1925 C C . VAL A 1 251 ? -13.648 -9.205 20.325 1.00 93.44 251 VAL A C 1
ATOM 1927 O O . VAL A 1 251 ? -14.386 -9.440 19.369 1.00 93.44 251 VAL A O 1
ATOM 1930 N N . SER A 1 252 ? -12.753 -10.099 20.765 1.00 94.12 252 SER A N 1
ATOM 1931 C CA . SER A 1 252 ? -12.528 -11.414 20.148 1.00 94.12 252 SER A CA 1
ATOM 1932 C C . SER A 1 252 ? -13.764 -12.322 20.146 1.00 94.12 252 SER A C 1
ATOM 1934 O O . SER A 1 252 ? -13.818 -13.249 19.339 1.00 94.12 252 SER A O 1
ATOM 1936 N N . ASP A 1 253 ? -14.748 -12.070 21.016 1.00 93.19 253 ASP A N 1
ATOM 1937 C CA . ASP A 1 253 ? -16.000 -12.836 21.066 1.00 93.19 253 ASP A CA 1
ATOM 1938 C C . ASP A 1 253 ? -16.942 -12.491 19.896 1.00 93.19 253 ASP A C 1
ATOM 1940 O O . ASP A 1 253 ? -17.839 -13.271 19.574 1.00 93.19 253 ASP A O 1
ATOM 1944 N N . HIS A 1 254 ? -16.717 -11.348 19.237 1.00 92.50 254 HIS A N 1
ATOM 1945 C CA . HIS A 1 254 ? -17.558 -10.819 18.157 1.00 92.50 254 HIS A CA 1
ATOM 1946 C C . HIS A 1 254 ? -16.807 -10.617 16.836 1.00 92.50 254 HIS A C 1
ATOM 1948 O O . HIS A 1 254 ? -17.408 -10.681 15.763 1.00 92.50 254 HIS A O 1
ATOM 1954 N N . ARG A 1 255 ? -15.495 -10.369 16.895 1.00 92.38 255 ARG A N 1
ATOM 1955 C CA . ARG A 1 255 ? -14.621 -10.186 15.732 1.00 92.38 255 ARG A CA 1
ATOM 1956 C C . ARG A 1 255 ? -13.333 -10.960 15.945 1.00 92.38 255 ARG A C 1
ATOM 1958 O O . ARG A 1 255 ? -12.579 -10.674 16.876 1.00 92.38 255 ARG A O 1
ATOM 1965 N N . ALA A 1 256 ? -13.067 -11.932 15.075 1.00 93.44 256 ALA A N 1
ATOM 1966 C CA . ALA A 1 256 ? -11.883 -12.767 15.208 1.00 93.44 256 ALA A CA 1
ATOM 1967 C C . ALA A 1 256 ? -10.603 -11.919 15.143 1.00 93.44 256 ALA A C 1
ATOM 1969 O O . ALA A 1 256 ? -10.436 -11.066 14.269 1.00 93.44 256 ALA A O 1
ATOM 1970 N N . ARG A 1 257 ? -9.705 -12.167 16.098 1.00 94.06 257 ARG A N 1
ATOM 1971 C CA . ARG A 1 257 ? -8.430 -11.461 16.218 1.00 94.06 257 ARG A CA 1
ATOM 1972 C C . ARG A 1 257 ? -7.516 -11.775 15.031 1.00 94.06 257 ARG A C 1
ATOM 1974 O O . ARG A 1 257 ? -7.455 -12.943 14.646 1.00 94.06 257 ARG A O 1
ATOM 1981 N N . PRO A 1 258 ? -6.766 -10.787 14.508 1.00 95.44 258 PRO A N 1
ATOM 1982 C CA . PRO A 1 258 ? -5.693 -11.033 13.550 1.00 95.44 258 PRO A CA 1
ATOM 1983 C C . PRO A 1 258 ? -4.696 -12.095 14.035 1.00 95.44 258 PRO A C 1
ATOM 1985 O O . PRO A 1 258 ? -4.505 -12.297 15.239 1.00 95.44 258 PRO A O 1
ATOM 1988 N N . LEU A 1 259 ? -4.046 -12.762 13.086 1.00 95.50 259 LEU A N 1
ATOM 1989 C CA . LEU A 1 259 ? -2.991 -13.730 13.355 1.00 95.50 259 LEU A CA 1
ATOM 1990 C C . LEU A 1 259 ? -1.793 -13.034 14.017 1.00 95.50 259 LEU A C 1
ATOM 1992 O O . LEU A 1 259 ? -1.470 -11.887 13.712 1.00 95.50 259 LEU A O 1
ATOM 1996 N N . LEU A 1 260 ? -1.133 -13.745 14.933 1.00 94.50 260 LEU A N 1
ATOM 1997 C CA . LEU A 1 260 ? 0.030 -13.251 15.688 1.00 94.50 260 LEU A CA 1
ATOM 1998 C C . LEU A 1 260 ? 1.303 -14.062 15.415 1.00 94.50 260 LEU A C 1
ATOM 2000 O O . LEU A 1 260 ? 2.345 -13.819 16.022 1.00 94.50 260 LEU A O 1
ATOM 2004 N N . ASP A 1 261 ? 1.217 -15.033 14.515 1.00 92.62 261 ASP A N 1
ATOM 2005 C CA . ASP A 1 261 ? 2.312 -15.890 14.095 1.00 92.62 261 ASP A CA 1
ATOM 2006 C C . ASP A 1 261 ? 2.186 -16.202 12.600 1.00 92.62 261 ASP A C 1
ATOM 2008 O O . ASP A 1 261 ? 1.171 -15.921 11.962 1.00 92.62 261 ASP A O 1
ATOM 2012 N N . LEU A 1 262 ? 3.264 -16.749 12.045 1.00 90.69 262 LEU A N 1
ATOM 2013 C CA . LEU A 1 262 ? 3.358 -17.175 10.651 1.00 90.69 262 LEU A CA 1
ATOM 2014 C C . LEU A 1 262 ? 3.172 -18.691 10.512 1.00 90.69 262 LEU A C 1
ATOM 2016 O O . LEU A 1 262 ? 3.378 -19.222 9.424 1.00 90.69 262 LEU A O 1
ATOM 2020 N N . ASP A 1 263 ? 2.813 -19.408 11.582 1.00 91.38 263 ASP A N 1
ATOM 2021 C CA . ASP A 1 263 ? 2.634 -20.862 11.515 1.00 91.38 263 ASP A CA 1
ATOM 2022 C C . ASP A 1 263 ? 1.366 -21.202 10.718 1.00 91.38 263 ASP A C 1
ATOM 2024 O O . ASP A 1 263 ? 1.308 -22.214 10.015 1.00 91.38 263 ASP A O 1
ATOM 2028 N N . THR A 1 264 ? 0.359 -20.326 10.791 1.00 91.44 264 THR A N 1
ATOM 2029 C CA . THR A 1 264 ? -0.859 -20.400 9.978 1.00 91.44 264 THR A CA 1
ATOM 2030 C C . THR A 1 264 ? -0.728 -19.498 8.746 1.00 91.44 264 THR A C 1
ATOM 2032 O O . THR A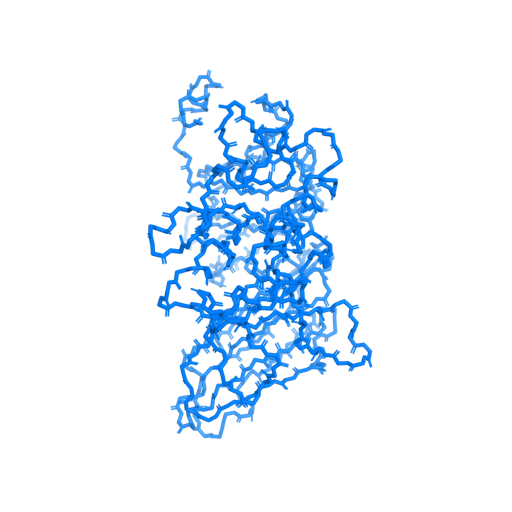 1 264 ? -0.419 -18.317 8.908 1.00 91.44 264 THR A O 1
ATOM 2035 N N . PRO A 1 265 ? -0.983 -19.998 7.519 1.00 93.38 265 PRO A N 1
ATOM 2036 C CA . PRO A 1 265 ? -0.959 -19.156 6.328 1.00 93.38 265 PRO A CA 1
ATOM 2037 C C . PRO A 1 265 ? -2.079 -18.103 6.397 1.00 93.38 265 PRO A C 1
ATOM 2039 O O . PRO A 1 265 ? -3.252 -18.482 6.502 1.00 93.38 265 PRO A O 1
ATOM 2042 N N . PRO A 1 266 ? -1.753 -16.800 6.347 1.00 95.25 266 PRO A N 1
ATOM 2043 C CA . PRO A 1 266 ? -2.756 -15.741 6.314 1.00 95.25 266 PRO A CA 1
ATOM 2044 C C . PRO A 1 266 ? -3.465 -15.704 4.955 1.00 95.25 266 PRO A C 1
ATOM 2046 O O . PRO A 1 266 ? -2.908 -16.136 3.948 1.00 95.25 266 PRO A O 1
ATOM 2049 N N . ALA A 1 267 ? -4.678 -15.150 4.910 1.00 94.88 267 ALA A N 1
ATOM 2050 C CA . ALA A 1 267 ? -5.306 -14.775 3.639 1.00 94.88 267 ALA A CA 1
ATOM 2051 C C . ALA A 1 267 ? -4.873 -13.368 3.201 1.00 94.88 267 ALA A C 1
ATOM 2053 O O . ALA A 1 267 ? -4.775 -13.089 2.009 1.00 94.88 267 ALA A O 1
ATOM 2054 N N . GLU A 1 268 ? -4.587 -12.496 4.171 1.00 95.88 268 GLU A N 1
ATOM 2055 C CA . GLU A 1 268 ? -4.225 -11.096 3.959 1.00 95.88 268 GLU A CA 1
ATOM 2056 C C . GLU A 1 268 ? -2.986 -10.748 4.788 1.00 95.88 268 GLU A C 1
ATOM 2058 O O . GLU A 1 268 ? -2.941 -11.018 5.992 1.00 95.88 268 GLU A O 1
ATOM 2063 N N . ILE A 1 269 ? -1.989 -10.113 4.174 1.00 96.50 269 ILE A N 1
ATOM 2064 C CA . ILE A 1 269 ? -0.812 -9.584 4.874 1.00 96.50 269 ILE A CA 1
ATOM 2065 C C . ILE A 1 269 ? -0.747 -8.082 4.649 1.00 96.50 269 ILE A C 1
ATOM 2067 O O . ILE A 1 269 ? -0.680 -7.615 3.515 1.00 96.50 269 ILE A O 1
ATOM 2071 N N . VAL A 1 270 ? -0.730 -7.324 5.739 1.00 96.44 270 VAL A N 1
ATOM 2072 C CA . VAL A 1 270 ? -0.670 -5.865 5.722 1.00 96.44 270 VAL A CA 1
ATOM 2073 C C . VAL A 1 270 ? 0.693 -5.420 6.231 1.00 96.44 270 VAL A C 1
ATOM 2075 O O . VAL A 1 270 ? 0.993 -5.512 7.423 1.00 96.44 270 VAL A O 1
ATOM 2078 N N . PHE A 1 271 ? 1.525 -4.919 5.324 1.00 95.06 271 PHE A N 1
ATOM 2079 C CA . PHE A 1 271 ? 2.797 -4.289 5.654 1.00 95.06 271 PHE A CA 1
ATOM 2080 C C . PHE A 1 271 ? 2.572 -2.826 6.034 1.00 95.06 271 PHE A C 1
ATOM 2082 O O . PHE A 1 271 ? 1.868 -2.088 5.341 1.00 95.06 271 PHE A O 1
ATOM 2089 N N . LEU A 1 272 ? 3.170 -2.391 7.143 1.00 92.94 272 LEU A N 1
ATOM 2090 C CA . LEU A 1 272 ? 2.989 -1.030 7.639 1.00 92.94 272 LEU A CA 1
ATOM 2091 C C . LEU A 1 272 ? 3.978 -0.050 7.005 1.00 92.94 272 LEU A C 1
ATOM 2093 O O . LEU A 1 272 ? 5.163 -0.047 7.330 1.00 92.94 272 LEU A O 1
ATOM 2097 N N . GLY A 1 273 ? 3.460 0.844 6.163 1.00 89.00 273 GLY A N 1
ATOM 2098 C CA . GLY A 1 273 ? 4.111 2.099 5.776 1.00 89.00 273 GLY A CA 1
ATOM 2099 C C . GLY A 1 273 ? 3.780 3.273 6.711 1.00 89.00 273 GLY A C 1
ATOM 2100 O O . GLY A 1 273 ? 4.356 4.347 6.570 1.00 89.00 273 GLY A O 1
ATOM 2101 N N . VAL A 1 274 ? 2.871 3.076 7.670 1.00 89.38 274 VAL A N 1
ATOM 2102 C CA . VAL A 1 274 ? 2.450 4.067 8.676 1.00 89.38 274 VAL A CA 1
ATOM 2103 C C . VAL A 1 274 ? 3.047 3.787 10.055 1.00 89.38 274 VAL A C 1
ATOM 2105 O O . VAL A 1 274 ? 3.637 2.731 10.303 1.00 89.38 274 VAL A O 1
ATOM 2108 N N . SER A 1 275 ? 2.884 4.721 10.996 1.00 89.00 275 SER A N 1
ATOM 2109 C CA . SER A 1 275 ? 3.214 4.435 12.389 1.00 89.00 275 SER A CA 1
ATOM 2110 C C . SER A 1 275 ? 2.181 3.474 13.012 1.00 89.00 275 SER A C 1
ATOM 2112 O O . SER A 1 275 ? 1.006 3.511 12.649 1.00 89.00 275 SER A O 1
ATOM 2114 N N . PRO A 1 276 ? 2.559 2.645 14.003 1.00 89.50 276 PRO A N 1
ATOM 2115 C CA . PRO A 1 276 ? 1.607 1.817 14.739 1.00 89.50 276 PRO A CA 1
ATOM 2116 C C . PRO A 1 276 ? 0.519 2.624 15.442 1.00 89.50 276 PRO A C 1
ATOM 2118 O O . PRO A 1 276 ? -0.558 2.097 15.675 1.00 89.50 276 PRO A O 1
ATOM 2121 N N . ALA A 1 277 ? 0.790 3.888 15.784 1.00 89.62 277 ALA A N 1
ATOM 2122 C CA . ALA A 1 277 ? -0.231 4.766 16.339 1.00 89.62 277 ALA A CA 1
ATOM 2123 C C . ALA A 1 277 ? -1.319 5.061 15.296 1.00 89.62 277 ALA A C 1
ATOM 2125 O O . ALA A 1 277 ? -2.491 4.889 15.600 1.00 89.62 277 ALA A O 1
ATOM 2126 N N . ASP A 1 278 ? -0.939 5.382 14.055 1.00 89.50 278 ASP A N 1
ATOM 2127 C CA . ASP A 1 278 ? -1.903 5.625 12.973 1.00 89.50 278 ASP A CA 1
ATOM 2128 C C . ASP A 1 278 ? -2.710 4.364 12.633 1.00 89.50 278 ASP A C 1
ATOM 2130 O O . ASP A 1 278 ? -3.914 4.440 12.395 1.00 89.50 278 ASP A O 1
ATOM 2134 N N . LEU A 1 279 ? -2.063 3.190 12.638 1.00 92.50 279 LEU A N 1
ATOM 2135 C CA . LEU A 1 279 ? -2.764 1.914 12.488 1.00 92.50 279 LEU A CA 1
ATOM 2136 C C . LEU A 1 279 ? -3.789 1.716 13.610 1.00 92.50 279 LEU A C 1
ATOM 2138 O O . LEU A 1 279 ? -4.939 1.391 13.329 1.00 92.50 279 LEU A O 1
ATOM 2142 N N . ASN A 1 280 ? -3.381 1.907 14.867 1.00 93.06 280 ASN A N 1
ATOM 2143 C CA . ASN A 1 280 ? -4.264 1.732 16.018 1.00 93.06 280 ASN A CA 1
ATOM 2144 C C . ASN A 1 280 ? -5.466 2.675 15.944 1.00 93.06 280 ASN A C 1
ATOM 2146 O O . ASN A 1 280 ? -6.590 2.221 16.129 1.00 93.06 280 ASN A O 1
ATOM 2150 N N . ASP A 1 281 ? -5.244 3.948 15.613 1.00 92.31 281 ASP A N 1
ATOM 2151 C CA . ASP A 1 281 ? -6.308 4.939 15.446 1.00 92.31 281 ASP A CA 1
ATOM 2152 C C . ASP A 1 281 ? -7.359 4.461 14.431 1.00 92.31 281 ASP A C 1
ATOM 2154 O O . ASP A 1 281 ? -8.564 4.527 14.691 1.00 92.31 281 ASP A O 1
ATOM 2158 N N . ARG A 1 282 ? -6.912 3.916 13.292 1.00 92.12 282 ARG A N 1
ATOM 2159 C CA . ARG A 1 282 ? -7.804 3.387 12.251 1.00 92.12 282 ARG A CA 1
ATOM 2160 C C . ARG A 1 282 ? -8.516 2.106 12.674 1.00 92.12 282 ARG A C 1
ATOM 2162 O O . ARG A 1 282 ? -9.713 1.980 12.425 1.00 92.12 282 ARG A O 1
ATOM 2169 N N . LEU A 1 283 ? -7.811 1.172 13.308 1.00 94.31 283 LEU A N 1
ATOM 2170 C CA . LEU A 1 283 ? -8.390 -0.098 13.748 1.00 94.31 283 LEU A CA 1
ATOM 2171 C C . LEU A 1 283 ? -9.416 0.091 14.864 1.00 94.31 283 LEU A C 1
ATOM 2173 O O . LEU A 1 283 ? -10.475 -0.524 14.811 1.00 94.31 283 LEU A O 1
ATOM 2177 N N . VAL A 1 284 ? -9.143 0.957 15.844 1.00 95.06 284 VAL A N 1
ATOM 2178 C CA . VAL A 1 284 ? -10.087 1.264 16.930 1.00 95.06 284 VAL A CA 1
ATOM 2179 C C . VAL A 1 284 ? -11.358 1.889 16.369 1.00 95.06 284 VAL A C 1
ATOM 2181 O O . VAL A 1 284 ? -12.453 1.453 16.726 1.00 95.06 284 VAL A O 1
ATOM 2184 N N . LEU A 1 285 ? -11.234 2.868 15.466 1.00 93.75 285 LEU A N 1
ATOM 2185 C CA . LEU A 1 285 ? -12.391 3.492 14.825 1.00 93.75 285 LEU A CA 1
ATOM 2186 C C . LEU A 1 285 ? -13.207 2.466 14.027 1.00 93.75 285 LEU A C 1
ATOM 2188 O O . LEU A 1 285 ? -14.405 2.330 14.255 1.00 93.75 285 LEU A O 1
ATOM 2192 N N . SER A 1 286 ? -12.550 1.709 13.148 1.00 92.94 286 SER A N 1
ATOM 2193 C CA . SER A 1 286 ? -13.214 0.744 12.260 1.00 92.94 286 SER A CA 1
ATOM 2194 C C . SER A 1 286 ? -13.875 -0.393 13.044 1.00 92.94 286 SER A C 1
ATOM 2196 O O . SER A 1 286 ? -15.014 -0.763 12.766 1.00 92.94 286 SER A O 1
ATOM 2198 N N . ALA A 1 287 ? -13.214 -0.894 14.093 1.00 93.88 287 ALA A N 1
ATOM 2199 C CA . ALA A 1 287 ? -13.798 -1.878 14.997 1.00 93.88 287 ALA A CA 1
ATOM 2200 C C . ALA A 1 287 ? -15.015 -1.313 15.732 1.00 93.88 287 ALA A C 1
ATOM 2202 O O . ALA A 1 287 ? -16.030 -1.992 15.840 1.00 93.88 287 ALA A O 1
ATOM 2203 N N . THR A 1 288 ? -14.935 -0.070 16.217 1.00 94.75 288 THR A N 1
ATOM 2204 C CA . THR A 1 288 ? -16.060 0.585 16.897 1.00 94.75 288 THR A CA 1
ATOM 2205 C C . THR A 1 288 ? -17.270 0.695 15.976 1.00 94.75 288 THR A C 1
ATOM 2207 O O . THR A 1 288 ? -18.361 0.311 16.387 1.00 94.75 288 THR A O 1
ATOM 2210 N N . ILE A 1 289 ? -17.078 1.180 14.744 1.00 92.94 289 ILE A N 1
ATOM 2211 C CA . ILE A 1 289 ? -18.148 1.298 13.742 1.00 92.94 289 ILE A CA 1
ATOM 2212 C C . ILE A 1 289 ? -18.750 -0.084 13.474 1.00 92.94 289 ILE A C 1
ATOM 2214 O O . ILE A 1 289 ? -19.944 -0.283 13.681 1.00 92.94 289 ILE A O 1
ATOM 2218 N N . SER A 1 290 ? -17.911 -1.069 13.134 1.00 92.69 290 SER A N 1
ATOM 2219 C CA . SER A 1 290 ? -18.368 -2.426 12.817 1.00 92.69 290 SER A CA 1
ATOM 2220 C C . SER A 1 290 ? -19.137 -3.093 13.960 1.00 92.69 290 SER A C 1
ATOM 2222 O O . SER A 1 290 ? -20.089 -3.829 13.708 1.00 92.69 290 SER A O 1
ATOM 2224 N N . LEU A 1 291 ? -18.720 -2.886 15.211 1.00 93.81 291 LEU A N 1
ATOM 2225 C CA . LEU A 1 291 ? -19.397 -3.451 16.377 1.00 93.81 291 LEU A CA 1
ATOM 2226 C C . LEU A 1 291 ? -20.706 -2.716 16.683 1.00 93.81 291 LEU A C 1
ATOM 2228 O O . LEU A 1 291 ? -21.674 -3.367 17.050 1.00 93.81 291 LEU A O 1
ATOM 2232 N N . ALA A 1 292 ? -20.740 -1.388 16.536 1.00 94.06 292 ALA A N 1
ATOM 2233 C CA . ALA A 1 292 ? -21.921 -0.573 16.823 1.00 94.06 292 ALA A CA 1
ATOM 2234 C C . ALA A 1 292 ? -23.041 -0.728 15.780 1.00 94.06 292 ALA A C 1
ATOM 2236 O O . ALA A 1 292 ? -24.202 -0.461 16.092 1.00 94.06 292 ALA A O 1
ATOM 2237 N N . GLU A 1 293 ? -22.693 -1.115 14.550 1.00 92.62 293 GLU A N 1
ATOM 2238 C CA . GLU A 1 293 ? -23.629 -1.345 13.441 1.00 92.62 293 GLU A CA 1
ATOM 2239 C C . GLU A 1 293 ? -24.134 -2.796 13.350 1.00 92.62 293 GLU A C 1
ATOM 2241 O O . GLU A 1 293 ? -25.070 -3.082 12.602 1.00 92.62 293 GLU A O 1
ATOM 2246 N N . ASP A 1 294 ? -23.544 -3.723 14.107 1.00 92.19 294 ASP A N 1
ATOM 2247 C CA . ASP A 1 294 ? -23.947 -5.128 14.127 1.00 92.19 294 ASP A CA 1
ATOM 2248 C C . ASP A 1 294 ? -25.007 -5.382 15.202 1.00 92.19 294 ASP A C 1
ATOM 2250 O O . ASP A 1 294 ? -24.707 -5.483 16.391 1.00 92.19 294 ASP A O 1
ATOM 2254 N N . ASP A 1 295 ? -26.255 -5.573 14.765 1.00 92.56 295 ASP A N 1
ATOM 2255 C CA . ASP A 1 295 ? -27.413 -5.852 15.628 1.00 92.56 295 ASP A CA 1
ATOM 2256 C C . ASP A 1 295 ? -27.238 -7.083 16.553 1.00 92.56 295 ASP A C 1
ATOM 2258 O O . ASP A 1 295 ? -28.019 -7.271 17.493 1.00 92.56 295 ASP A O 1
ATOM 2262 N N . ASN A 1 296 ? -26.259 -7.961 16.294 1.00 92.69 296 ASN A N 1
ATOM 2263 C CA . ASN A 1 296 ? -25.975 -9.137 17.125 1.00 92.69 296 ASN A CA 1
ATOM 2264 C C . ASN A 1 296 ? -24.954 -8.870 18.238 1.00 92.69 296 ASN A C 1
ATOM 2266 O O . ASN A 1 296 ? -24.746 -9.734 19.098 1.00 92.69 296 ASN A O 1
ATOM 2270 N N . VAL A 1 297 ? -24.312 -7.706 18.233 1.00 93.00 297 VAL A N 1
ATOM 2271 C CA . VAL A 1 297 ? -23.357 -7.286 19.254 1.00 93.00 297 VAL A CA 1
ATOM 2272 C C . VAL A 1 297 ? -24.097 -6.404 20.264 1.00 93.00 297 VAL A C 1
ATOM 2274 O O . VAL A 1 297 ? -24.831 -5.499 19.878 1.00 93.00 297 VAL A O 1
ATOM 2277 N N . PRO A 1 298 ? -23.935 -6.619 21.581 1.00 92.50 298 PRO A N 1
ATOM 2278 C CA . PRO A 1 298 ? -24.600 -5.806 22.599 1.00 92.50 298 PRO A CA 1
ATOM 2279 C C . PRO A 1 298 ? -23.982 -4.406 22.771 1.00 92.50 298 PRO A C 1
ATOM 2281 O O . PRO A 1 298 ? -24.121 -3.826 23.840 1.00 92.50 298 PRO A O 1
ATOM 2284 N N . PHE A 1 299 ? -23.324 -3.868 21.746 1.00 94.50 299 PHE A N 1
ATOM 2285 C CA . PHE A 1 299 ? -22.656 -2.574 21.736 1.00 94.50 299 PHE A CA 1
ATOM 2286 C C . PHE A 1 299 ? -23.286 -1.724 20.644 1.00 94.50 299 PHE A C 1
ATOM 2288 O O . PHE A 1 299 ? -23.406 -2.159 19.506 1.00 94.50 299 PHE A O 1
ATOM 2295 N N . THR A 1 300 ? -23.716 -0.525 20.995 1.00 93.44 300 THR A N 1
ATOM 2296 C CA . THR A 1 300 ? -24.455 0.359 20.102 1.00 93.44 300 THR A CA 1
ATOM 2297 C C . THR A 1 300 ? -23.831 1.740 20.093 1.00 93.44 300 THR A C 1
ATOM 2299 O O . THR A 1 300 ? -23.025 2.106 20.947 1.00 93.44 300 THR A O 1
ATOM 2302 N N . ARG A 1 301 ? -24.276 2.571 19.156 1.00 91.12 301 ARG A N 1
ATOM 2303 C CA . ARG A 1 301 ? -23.905 3.984 19.119 1.00 91.12 301 ARG A CA 1
ATOM 2304 C C . ARG A 1 301 ? -24.218 4.739 20.421 1.00 91.12 301 ARG A C 1
ATOM 2306 O O . ARG A 1 301 ? -23.518 5.691 20.741 1.00 91.12 301 ARG A O 1
ATOM 2313 N N . GLU A 1 302 ? -25.252 4.337 21.165 1.00 90.56 302 GLU A N 1
ATOM 2314 C CA . GLU A 1 302 ? -25.627 4.978 22.436 1.00 90.56 302 GLU A CA 1
ATOM 2315 C C . GLU A 1 302 ? -24.598 4.735 23.552 1.00 90.56 302 GLU A C 1
ATOM 2317 O O . GLU A 1 302 ? -24.556 5.489 24.525 1.00 90.56 302 GLU A O 1
ATOM 2322 N N . ASP A 1 303 ? -23.749 3.715 23.403 1.00 90.50 303 ASP A N 1
ATOM 2323 C CA . ASP A 1 303 ? -22.657 3.409 24.330 1.00 90.50 303 ASP A CA 1
ATOM 2324 C C . ASP A 1 303 ? -21.429 4.316 24.116 1.00 90.50 303 ASP A C 1
ATOM 2326 O O . ASP A 1 303 ? -20.456 4.244 24.870 1.00 90.50 303 ASP A O 1
ATOM 2330 N N . ILE A 1 304 ? -21.473 5.184 23.103 1.00 91.06 304 ILE A N 1
ATOM 2331 C CA . ILE A 1 304 ? -20.383 6.066 22.691 1.00 91.06 304 ILE A CA 1
ATOM 2332 C C . ILE A 1 304 ? -20.742 7.507 23.048 1.00 91.06 304 ILE A C 1
ATOM 2334 O O . ILE A 1 304 ? -21.858 7.971 22.820 1.00 91.06 304 ILE A O 1
ATOM 2338 N N . ASP A 1 305 ? -19.779 8.238 23.610 1.00 88.50 305 ASP A N 1
ATOM 2339 C CA . ASP A 1 305 ? -19.967 9.649 23.942 1.00 88.50 305 ASP A CA 1
ATOM 2340 C C . ASP A 1 305 ? -20.220 10.472 22.663 1.00 88.50 305 ASP A C 1
ATOM 2342 O O . ASP A 1 305 ? -19.440 10.422 21.712 1.00 88.50 305 ASP A O 1
ATOM 2346 N N . GLU A 1 306 ? -21.309 11.251 22.649 1.00 87.81 306 GLU A N 1
ATOM 2347 C CA . GLU A 1 306 ? -21.730 12.081 21.509 1.00 87.81 306 GLU A CA 1
ATOM 2348 C C . GLU A 1 306 ? -20.634 13.061 21.061 1.00 87.81 306 GLU A C 1
ATOM 2350 O O . GLU A 1 306 ? -20.555 13.410 19.886 1.00 87.81 306 GLU A O 1
ATOM 2355 N N . SER A 1 307 ? -19.737 13.470 21.968 1.00 85.75 307 SER A N 1
ATOM 2356 C CA . SER A 1 307 ? -18.596 14.326 21.631 1.00 85.75 307 SER A CA 1
ATOM 2357 C C . SER A 1 307 ? -17.583 13.670 20.691 1.00 85.75 307 SER A C 1
ATOM 2359 O O . SER A 1 307 ? -16.797 14.391 20.078 1.00 85.75 307 SER A O 1
ATOM 2361 N N . LEU A 1 308 ? -17.597 12.339 20.560 1.00 85.00 308 LEU A N 1
ATOM 2362 C CA . LEU A 1 308 ? -16.726 11.574 19.662 1.00 85.00 308 LEU A CA 1
ATOM 2363 C C . LEU A 1 308 ? -17.288 11.485 18.229 1.00 85.00 308 LEU A C 1
ATOM 2365 O O . LEU A 1 308 ? -16.596 11.008 17.328 1.00 85.00 308 LEU A O 1
ATOM 2369 N N . LEU A 1 309 ? -18.516 11.966 18.015 1.00 87.50 309 LEU A N 1
ATOM 2370 C CA . LEU A 1 309 ? -19.237 11.956 16.743 1.00 87.50 309 LEU A CA 1
ATOM 2371 C C . LEU A 1 309 ? -19.227 13.349 16.087 1.00 87.50 309 LEU A C 1
ATOM 2373 O O . LEU A 1 309 ? -19.162 14.372 16.771 1.00 87.50 309 LEU A O 1
ATOM 2377 N N . ILE A 1 310 ? -19.335 13.407 14.757 1.00 84.38 310 ILE A N 1
ATOM 2378 C CA . ILE A 1 310 ? -19.518 14.660 14.005 1.00 84.38 310 ILE A CA 1
ATOM 2379 C C . ILE A 1 310 ? -20.939 14.681 13.455 1.00 84.38 310 ILE A C 1
ATOM 2381 O O . ILE A 1 310 ? -21.330 13.787 12.717 1.00 84.38 310 ILE A O 1
ATOM 2385 N N . ASP A 1 311 ? -21.724 15.688 13.847 1.00 86.69 311 ASP A N 1
ATOM 2386 C CA . ASP A 1 311 ? -23.151 15.804 13.503 1.00 86.69 311 ASP A CA 1
ATOM 2387 C C . ASP A 1 311 ? -23.975 14.555 13.863 1.00 86.69 311 ASP A C 1
ATOM 2389 O O . ASP A 1 311 ? -24.959 14.214 13.208 1.00 86.69 311 ASP A O 1
ATOM 2393 N N . GLY A 1 312 ? -23.570 13.880 14.944 1.00 85.62 312 GLY A N 1
ATOM 2394 C CA . GLY A 1 312 ? -24.189 12.639 15.387 1.00 85.62 312 GLY A CA 1
ATOM 2395 C C . GLY A 1 312 ? -23.865 11.440 14.504 1.00 85.62 312 GLY A C 1
ATOM 2396 O O . GLY A 1 312 ? -24.516 10.424 14.689 1.00 85.62 312 GLY A O 1
ATOM 2397 N N . GLU A 1 313 ? -22.884 11.538 13.599 1.00 88.19 313 GLU A N 1
ATOM 2398 C CA . GLU A 1 313 ? -22.378 10.462 12.745 1.00 88.19 313 GLU A CA 1
ATOM 2399 C C . GLU A 1 313 ? -20.929 10.067 13.091 1.00 88.19 313 GLU A C 1
ATOM 2401 O O . GLU A 1 313 ? -20.193 10.824 13.733 1.00 88.19 313 GLU A O 1
ATOM 2406 N N . PHE A 1 314 ? -20.529 8.838 12.737 1.00 86.69 314 PHE A N 1
ATOM 2407 C CA . PHE A 1 314 ? -19.141 8.414 12.921 1.00 86.69 314 PHE A CA 1
ATOM 2408 C C . PHE A 1 314 ? -18.276 9.133 11.893 1.00 86.69 314 PHE A C 1
ATOM 2410 O O . PHE A 1 314 ? -18.716 9.401 10.778 1.00 86.69 314 PHE A O 1
ATOM 2417 N N . VAL A 1 315 ? -17.036 9.435 12.267 1.00 87.06 315 VAL A N 1
ATOM 2418 C CA . VAL A 1 315 ? -16.040 9.809 11.265 1.00 87.06 315 VAL A CA 1
ATOM 2419 C C . VAL A 1 315 ? -15.621 8.562 10.495 1.00 87.06 315 VAL A C 1
ATOM 2421 O O . VAL A 1 315 ? -15.517 7.483 11.068 1.00 87.06 315 VAL A O 1
ATOM 2424 N N . GLU A 1 316 ? -15.349 8.720 9.209 1.00 81.62 316 GLU A N 1
ATOM 2425 C CA . GLU A 1 316 ? -14.822 7.668 8.334 1.00 81.62 316 GLU A CA 1
ATOM 2426 C C . GLU A 1 316 ? -13.294 7.557 8.470 1.00 81.62 316 GLU A C 1
ATOM 2428 O O . GLU A 1 316 ? -12.696 6.512 8.225 1.00 81.62 316 GLU A O 1
ATOM 2433 N N . ASN A 1 317 ? -12.634 8.643 8.886 1.00 82.94 317 ASN A N 1
ATOM 2434 C CA . ASN A 1 317 ? -11.187 8.705 9.048 1.00 82.94 317 ASN A CA 1
ATOM 2435 C C . ASN A 1 317 ? -10.811 9.477 10.325 1.00 82.94 317 ASN A C 1
ATOM 2437 O O . ASN A 1 317 ? -11.294 10.599 10.511 1.00 82.94 317 ASN A O 1
ATOM 2441 N N . PRO A 1 318 ? -9.875 8.976 11.162 1.00 83.50 318 PRO A N 1
ATOM 2442 C CA . PRO A 1 318 ? -9.411 9.695 12.352 1.00 83.50 318 PRO A CA 1
ATOM 2443 C C . PRO A 1 318 ? -8.898 11.118 12.074 1.00 83.50 318 PRO A C 1
ATOM 2445 O O . PRO A 1 318 ? -8.958 11.991 12.941 1.00 83.50 318 PRO A O 1
ATOM 2448 N N . ARG A 1 319 ? -8.418 11.387 10.854 1.00 81.19 319 ARG A N 1
ATOM 2449 C CA . ARG A 1 319 ? -7.952 12.713 10.417 1.00 81.19 319 ARG A CA 1
ATOM 2450 C C . ARG A 1 319 ? -9.076 13.745 10.265 1.00 81.19 319 ARG A C 1
ATOM 2452 O O . ARG A 1 319 ? -8.778 14.933 10.193 1.00 81.19 319 ARG A O 1
ATOM 2459 N N . GLN A 1 320 ? -10.347 13.335 10.254 1.00 81.00 320 GLN A N 1
ATOM 2460 C CA . GLN A 1 320 ? -11.485 14.264 10.260 1.00 81.00 320 GLN A CA 1
ATOM 2461 C C . GLN A 1 320 ? -11.653 14.968 11.616 1.00 81.00 320 GLN A C 1
ATOM 2463 O O . GLN A 1 320 ? -12.239 16.052 11.684 1.00 81.00 320 GLN A O 1
ATOM 2468 N N . TRP A 1 321 ? -11.100 14.414 12.701 1.00 81.94 321 TRP A N 1
ATOM 2469 C CA . TRP A 1 321 ? -11.075 15.097 13.989 1.00 81.94 321 TRP A CA 1
ATOM 2470 C C . TRP A 1 321 ? -10.063 16.246 13.979 1.00 81.94 321 TRP A C 1
ATOM 2472 O O . TRP A 1 321 ? -8.853 16.063 14.098 1.00 81.94 321 TRP A O 1
ATOM 2482 N N . THR A 1 322 ? -10.584 17.469 13.903 1.00 69.88 322 THR A N 1
ATOM 2483 C CA . THR A 1 322 ? -9.778 18.701 13.845 1.00 69.88 322 THR A CA 1
ATOM 2484 C C . THR A 1 322 ? -9.005 19.008 15.137 1.00 69.88 322 THR A C 1
ATOM 2486 O O . THR A 1 322 ? -8.062 19.801 15.118 1.00 69.88 322 THR A O 1
ATOM 2489 N N . THR A 1 323 ? -9.360 18.379 16.265 1.00 66.12 323 THR A N 1
ATOM 2490 C CA . THR A 1 323 ? -8.721 18.585 17.574 1.00 66.12 323 THR A CA 1
ATOM 2491 C C . THR A 1 323 ? -8.183 17.285 18.171 1.00 66.12 323 THR A C 1
ATOM 2493 O O . THR A 1 323 ? -8.870 16.627 18.932 1.00 66.12 323 THR A O 1
ATOM 2496 N N . SER A 1 324 ? -6.914 16.954 17.911 1.00 74.81 324 SER A N 1
ATOM 2497 C CA . SER A 1 324 ? -6.197 15.822 18.536 1.00 74.81 324 SER A CA 1
ATOM 2498 C C . SER A 1 324 ? -6.902 14.464 18.379 1.00 74.81 324 SER A C 1
ATOM 2500 O O . SER A 1 324 ? -7.480 13.960 19.342 1.00 74.81 324 SER A O 1
ATOM 2502 N N . SER A 1 325 ? -6.787 13.836 17.202 1.00 80.31 325 SER A N 1
ATOM 2503 C CA . SER A 1 325 ? -7.324 12.490 16.905 1.00 80.31 325 SER A CA 1
ATOM 2504 C C . SER A 1 325 ? -7.086 11.474 18.029 1.00 80.31 325 SER A C 1
ATOM 2506 O O . SER A 1 325 ? -8.004 10.773 18.438 1.00 80.31 325 SER A O 1
ATOM 2508 N N . SER A 1 326 ? -5.893 11.485 18.624 1.00 83.50 326 SER A N 1
ATOM 2509 C CA . SER A 1 326 ? -5.506 10.593 19.721 1.00 83.50 326 SER A CA 1
ATOM 2510 C C . SER A 1 326 ? -6.425 10.651 20.947 1.00 83.50 326 SER A C 1
ATOM 2512 O O . SER A 1 326 ? -6.639 9.631 21.600 1.00 83.50 326 SER A O 1
ATOM 2514 N N . ALA A 1 327 ? -6.982 11.821 21.278 1.00 84.56 327 ALA A N 1
ATOM 2515 C CA . ALA A 1 327 ? -7.891 11.969 22.412 1.00 84.56 327 ALA A CA 1
ATOM 2516 C C . ALA A 1 327 ? -9.247 11.312 22.119 1.00 84.56 327 ALA A C 1
ATOM 2518 O O . ALA A 1 327 ? -9.806 10.655 22.994 1.00 84.56 327 ALA A O 1
ATOM 2519 N N . TYR A 1 328 ? -9.735 11.452 20.884 1.00 89.19 328 TYR A N 1
ATOM 2520 C CA . TYR A 1 328 ? -10.969 10.818 20.426 1.00 89.19 328 TYR A CA 1
ATOM 2521 C C . TYR A 1 328 ? -10.828 9.299 20.357 1.00 89.19 328 TYR A C 1
ATOM 2523 O O . TYR A 1 328 ? -11.654 8.585 20.921 1.00 89.19 328 TYR A O 1
ATOM 2531 N N . VAL A 1 329 ? -9.735 8.809 19.765 1.00 91.12 329 VAL A N 1
ATOM 2532 C CA . VAL A 1 329 ? -9.423 7.373 19.700 1.00 91.12 329 VAL A CA 1
ATOM 2533 C C . VAL A 1 329 ? -9.318 6.771 21.095 1.00 91.12 329 VAL A C 1
ATOM 2535 O O . VAL A 1 329 ? -9.912 5.730 21.344 1.00 91.12 329 VAL A O 1
ATOM 2538 N N . SER A 1 330 ? -8.649 7.451 22.031 1.00 91.69 330 SER A N 1
ATOM 2539 C CA . SER A 1 330 ? -8.571 6.987 23.424 1.00 91.69 330 SER A CA 1
ATOM 2540 C C . SER A 1 330 ? -9.957 6.869 24.073 1.00 91.69 330 SER A C 1
ATOM 2542 O O . SER A 1 330 ? -10.182 5.981 24.890 1.00 91.69 330 SER A O 1
ATOM 2544 N N . GLY A 1 331 ? -10.894 7.758 23.723 1.00 92.31 331 GLY A N 1
ATOM 2545 C CA . GLY A 1 331 ? -12.284 7.680 24.176 1.00 92.31 331 GLY A CA 1
ATOM 2546 C C . GLY A 1 331 ? -13.022 6.462 23.615 1.00 92.31 331 GLY A C 1
ATOM 2547 O O . GLY A 1 331 ? -13.729 5.786 24.360 1.00 92.31 331 GLY A O 1
ATOM 2548 N N . LEU A 1 332 ? -12.818 6.148 22.332 1.00 94.25 332 LEU A N 1
ATOM 2549 C CA . LEU A 1 332 ? -13.377 4.949 21.696 1.00 94.25 332 LEU A CA 1
ATOM 2550 C C . LEU A 1 332 ? -12.779 3.662 22.281 1.00 94.25 332 LEU A C 1
ATOM 2552 O O . LEU A 1 332 ? -13.514 2.736 22.615 1.00 94.25 332 LEU A O 1
ATOM 2556 N N . GLU A 1 333 ? -11.461 3.626 22.474 1.00 94.50 333 GLU A N 1
ATOM 2557 C CA . GLU A 1 333 ? -10.762 2.512 23.121 1.00 94.50 333 GLU A CA 1
ATOM 2558 C C . GLU A 1 333 ? -11.310 2.268 24.535 1.00 94.50 333 GLU A C 1
ATOM 2560 O O . GLU A 1 333 ? -11.597 1.132 24.906 1.00 94.50 333 GLU A O 1
ATOM 2565 N N . GLU A 1 334 ? -11.536 3.331 25.314 1.00 94.19 334 GLU A N 1
ATOM 2566 C CA . GLU A 1 334 ? -12.126 3.230 26.650 1.00 94.19 334 GLU A CA 1
ATOM 2567 C C . GLU A 1 334 ? -13.567 2.708 26.625 1.00 94.19 334 GLU A C 1
ATOM 2569 O O . GLU A 1 334 ? -13.938 1.917 27.498 1.00 94.19 334 GLU A O 1
ATOM 2574 N N . ALA A 1 335 ? -14.373 3.120 25.642 1.00 93.88 335 ALA A N 1
ATOM 2575 C CA . ALA A 1 335 ? -15.738 2.631 25.468 1.00 93.88 335 ALA A CA 1
ATOM 2576 C C . ALA A 1 335 ? -15.745 1.123 25.172 1.00 93.88 335 ALA A C 1
ATOM 2578 O O . ALA A 1 335 ? -16.408 0.360 25.879 1.00 93.88 335 ALA A O 1
ATOM 2579 N N . LEU A 1 336 ? -14.927 0.681 24.209 1.00 95.31 336 LEU A N 1
ATOM 2580 C CA . LEU A 1 336 ? -14.754 -0.737 23.885 1.00 95.31 336 LEU A CA 1
ATOM 2581 C C . LEU A 1 336 ? -14.249 -1.524 25.094 1.00 95.31 336 LEU A C 1
ATOM 2583 O O . LEU A 1 336 ? -14.813 -2.556 25.450 1.00 95.31 336 LEU A O 1
ATOM 2587 N N . ARG A 1 337 ? -13.218 -1.021 25.775 1.00 93.94 337 ARG A N 1
ATOM 2588 C CA . ARG A 1 337 ? -12.647 -1.667 26.956 1.00 93.94 337 ARG A CA 1
ATOM 2589 C C . ARG A 1 337 ? -13.664 -1.781 28.081 1.00 93.94 337 ARG A C 1
ATOM 2591 O O . ARG A 1 337 ? -13.741 -2.824 28.704 1.00 93.94 337 ARG A O 1
ATOM 2598 N N . THR A 1 338 ? -14.443 -0.742 28.355 1.00 94.38 338 THR A N 1
ATOM 2599 C CA . THR A 1 338 ? -15.459 -0.772 29.420 1.00 94.38 338 THR A CA 1
ATOM 2600 C C . THR A 1 338 ? -16.566 -1.777 29.119 1.00 94.38 338 THR A C 1
ATOM 2602 O O . THR A 1 338 ? -17.083 -2.411 30.039 1.00 94.38 338 THR A O 1
ATOM 2605 N N . HIS A 1 339 ? -16.927 -1.928 27.844 1.00 94.06 339 HIS A N 1
ATOM 2606 C CA . HIS A 1 339 ? -17.994 -2.825 27.423 1.00 94.06 339 HIS A CA 1
ATOM 2607 C C . HIS A 1 339 ? -17.540 -4.293 27.322 1.00 94.06 339 HIS A C 1
ATOM 2609 O O . HIS A 1 339 ? -18.279 -5.193 27.716 1.00 94.06 339 HIS A O 1
ATOM 2615 N N . PHE A 1 340 ? -16.319 -4.534 26.833 1.00 92.69 340 PHE A N 1
ATOM 2616 C CA . PHE A 1 340 ? -15.795 -5.863 26.491 1.00 92.69 340 PHE A CA 1
ATOM 2617 C C . PHE A 1 340 ? -14.639 -6.348 27.394 1.00 92.69 340 PHE A C 1
ATOM 2619 O O . PHE A 1 340 ? -13.922 -7.279 27.021 1.00 92.69 340 PHE A O 1
ATOM 2626 N N . SER A 1 341 ? -14.404 -5.720 28.555 1.00 81.75 341 SER A N 1
ATOM 2627 C CA . SER A 1 341 ? -13.397 -6.175 29.540 1.00 81.75 341 SER A CA 1
ATOM 2628 C C . SER A 1 341 ? -13.784 -7.427 30.310 1.00 81.75 341 SER A C 1
ATOM 2630 O O . SER A 1 341 ? -14.966 -7.519 30.716 1.00 81.75 341 SER A O 1
#

Foldseek 3Di:
DVVLCVVVVVPFDFPDWAFAPQGIWTDGQFKIWDDGNVGNDTQDMDGHQAGFPAKDAALNRQKIWTKGWDDPDPWIKIKIFIAGRRRRDTPAMDIGTDDPQDHPAHAAQSRQWGWDDDQQKTWIAGHHYRDTQDIDRNCPPQPPFGWDDWDW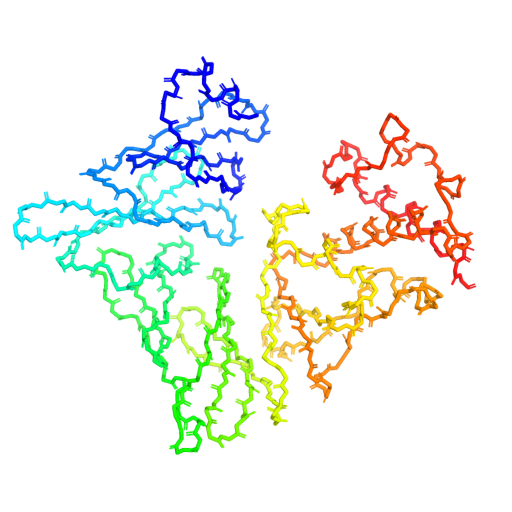DDHHFKIWIWTATDPFRKIKIWMATNRRRDTLDMAIDTNDPTADEAEDGPRPDFPDPRDPLQCCQPPVQFQLEFEWEPPCSPVHIFTDQAPDCVLQVLLCVRTPGHDRHRPDHGNYYYYYPDDSLQVNLQNLLSSLVSQQPDPVHPHHLVLADCVLADVSHRDSHLVVPPPDSPVSSVRSSVSSNVRRD

pLDDT: mean 88.45, std 8.93, range [50.91, 97.62]

Sequence (341 aa):
MEEFLAQEGLAEEVRGLLPTGAGLVALFDEQVVSFGAESSEEAWRFRSNGEISDVSVSSDGETILVQYVMGFGPWDRYGMAVLDARDGRIVESNNEWGVPAGSVGQLVERGEARVVVEGTRLVSRRISDGELVWENDLSESCMGGGIDNIDMVANVAQVFVVRECIDSGLVAVMGFEALSGDQFWEASWENPAVPRIHLLTEHTVPGEPEDPIDYMFDEARSGQFLFMDTRFMADGIAPIDVEPWRSAPGVSDHRARPLLDLDTPPAEIVFLGVSPADLNDRLVLSATISLAEDDNVPFTREDIDESLLIDGEFVENPRQWTTSSSAYVSGLEEALRTHFS

Radius of gyration: 21.95 Å; chains: 1; bounding box: 48×53×67 Å

Secondary structure (DSSP, 8-state):
-HHHHHHTT--SPP-EEEEETTEEEEE-SSEEEEEETT-SSEEEEEE-SSEEEEEEE-TTSSEEEEEEEEE-SS-EEEEEEEEETTT--EEEEEEEES---SS--EEEGGGTEEEEEETTEEEEEETTT--EEEEEETTTTSSSS-EEEEEEEE-SSEEEEEEEETTT-EEEEEEEETTT--EEEEEEEES-PPPEEEEE-TTPPTTSTT-TTGGGGSTTTTT-EEEEE-S-GGG---BPP-TTTTT-GGGGGTSPPPB-SSSSPPSEEEEESS-HHHHHHHHHHHHHHHHHS-TTSS--GGGS-GGGSBTTB--SSGGG-SS-HHHHHHHHHHHHHHHH-